Protein AF-A0A943FKW6-F1 (afdb_monomer)

Radius of gyration: 32.37 Å; Cα contacts (8 Å, |Δi|>4): 458; chains: 1; bounding box: 58×92×81 Å

Structure (mmCIF, N/CA/C/O backbone):
data_AF-A0A943FKW6-F1
#
_entry.id   AF-A0A943FKW6-F1
#
loop_
_atom_site.group_PDB
_atom_site.id
_atom_site.type_symbol
_atom_site.label_atom_id
_atom_site.label_alt_id
_atom_site.label_comp_id
_atom_site.label_asym_id
_atom_site.label_entity_id
_atom_site.label_seq_id
_atom_site.pdbx_PDB_ins_code
_atom_site.Cartn_x
_atom_site.Cartn_y
_atom_site.Cartn_z
_atom_site.occupancy
_atom_site.B_iso_or_equiv
_atom_site.auth_seq_id
_atom_site.auth_comp_id
_atom_site.auth_asym_id
_atom_site.auth_atom_id
_atom_site.pdbx_PDB_model_num
ATOM 1 N N . MET A 1 1 ? -26.712 -28.606 -16.835 1.00 53.25 1 MET A N 1
ATOM 2 C CA . MET A 1 1 ? -25.713 -28.699 -15.750 1.00 53.25 1 MET A CA 1
ATOM 3 C C . MET A 1 1 ? -24.851 -27.450 -15.848 1.00 53.25 1 MET A C 1
ATOM 5 O O . MET A 1 1 ? -24.729 -26.903 -16.931 1.00 53.25 1 MET A O 1
ATOM 9 N N . GLU A 1 2 ? -24.315 -26.927 -14.752 1.00 66.56 2 GLU A N 1
ATOM 10 C CA . GLU A 1 2 ? -23.389 -25.790 -14.844 1.00 66.56 2 GLU A CA 1
ATOM 11 C C . GLU A 1 2 ? -21.980 -26.338 -15.083 1.00 66.56 2 GLU A C 1
ATOM 13 O O . GLU A 1 2 ? -21.526 -27.233 -14.367 1.00 66.56 2 GLU A O 1
ATOM 18 N N . LYS A 1 3 ? -21.316 -25.870 -16.144 1.00 82.25 3 LYS A N 1
ATOM 19 C CA . LYS A 1 3 ? -19.936 -26.251 -16.459 1.00 82.25 3 LYS A CA 1
ATOM 20 C C . LYS A 1 3 ? -19.013 -25.217 -15.829 1.00 82.25 3 LYS A C 1
ATOM 22 O O . LYS A 1 3 ? -19.307 -24.035 -15.881 1.00 82.25 3 LYS A O 1
ATOM 27 N N . PHE A 1 4 ? -17.882 -25.631 -15.273 1.00 88.38 4 PHE A N 1
ATOM 28 C CA . PHE A 1 4 ? -16.895 -24.701 -14.720 1.00 88.38 4 PHE A CA 1
ATOM 29 C C . PHE A 1 4 ? -15.690 -24.579 -15.652 1.00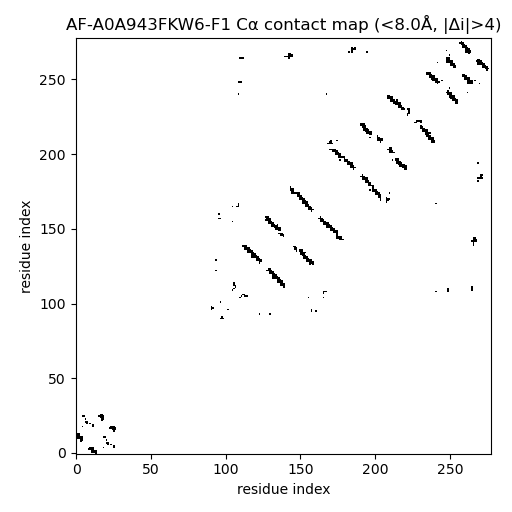 88.38 4 PHE A C 1
ATOM 31 O O . PHE A 1 4 ? -15.292 -25.543 -16.314 1.00 88.38 4 PHE A O 1
ATOM 38 N N . CYS A 1 5 ? -15.112 -23.382 -15.732 1.00 88.12 5 CYS A N 1
ATOM 39 C CA . CYS A 1 5 ? -13.887 -23.162 -16.487 1.00 88.12 5 CYS A CA 1
ATOM 40 C C . CYS A 1 5 ? -12.718 -23.890 -15.812 1.00 88.12 5 CYS A C 1
ATOM 42 O O . CYS A 1 5 ? -12.392 -23.604 -14.664 1.00 88.12 5 CYS A O 1
ATOM 44 N N . VAL A 1 6 ? -12.021 -24.757 -16.549 1.00 86.44 6 VAL A N 1
ATOM 45 C CA . VAL A 1 6 ? -10.852 -25.497 -16.034 1.00 86.44 6 VAL A CA 1
ATOM 46 C C . VAL A 1 6 ? -9.636 -24.611 -15.735 1.00 86.44 6 VAL A C 1
ATOM 48 O O . VAL A 1 6 ? -8.688 -25.076 -15.116 1.00 86.44 6 VAL A O 1
ATOM 51 N N . TYR A 1 7 ? -9.650 -23.349 -16.179 1.00 85.81 7 TYR A N 1
ATOM 52 C CA . TYR A 1 7 ? -8.537 -22.414 -15.996 1.00 85.81 7 TYR A CA 1
ATOM 53 C C . TYR A 1 7 ? -8.757 -21.391 -14.877 1.00 85.81 7 TYR A C 1
ATOM 55 O O . TYR A 1 7 ? -7.784 -20.982 -14.260 1.00 85.81 7 TYR A O 1
ATOM 63 N N . CYS A 1 8 ? -9.994 -20.941 -14.639 1.00 89.44 8 CYS A N 1
ATOM 64 C CA . CYS A 1 8 ? -10.289 -19.919 -13.622 1.00 89.44 8 CYS A CA 1
ATOM 65 C C . CYS A 1 8 ? -11.376 -20.319 -12.614 1.00 89.44 8 CYS A C 1
ATOM 67 O O . CYS A 1 8 ? -11.734 -19.516 -11.761 1.00 89.44 8 CYS A O 1
ATOM 69 N N . GLY A 1 9 ? -11.956 -21.518 -12.728 1.00 87.69 9 GLY A N 1
ATOM 70 C CA . GLY A 1 9 ? -12.912 -22.057 -11.757 1.00 87.69 9 GLY A CA 1
ATOM 71 C C . GLY A 1 9 ? -14.307 -21.424 -11.755 1.00 87.69 9 GLY A C 1
ATOM 72 O O . GLY A 1 9 ? -15.176 -21.916 -11.047 1.00 87.69 9 GLY A O 1
ATOM 73 N N . LYS A 1 10 ? -14.569 -20.374 -12.547 1.00 90.38 10 LYS A N 1
ATOM 74 C CA . LYS A 1 10 ? -15.895 -19.730 -12.616 1.00 90.38 10 LYS A CA 1
ATOM 75 C C . LYS A 1 10 ? -16.902 -20.553 -13.442 1.00 90.38 10 LYS A C 1
ATOM 77 O O . LYS A 1 10 ? -16.488 -21.216 -14.404 1.00 90.38 10 LYS A O 1
ATOM 82 N N . PRO A 1 11 ? -18.207 -20.517 -13.101 1.00 90.75 11 PRO A N 1
ATOM 83 C CA . PRO A 1 11 ? -19.252 -21.172 -13.882 1.00 90.75 11 PRO A CA 1
ATOM 84 C C . PRO A 1 11 ? -19.379 -20.519 -15.262 1.00 90.75 11 PRO A C 1
ATOM 86 O O . PRO A 1 11 ? -19.307 -19.300 -15.408 1.00 90.75 11 PRO A O 1
ATOM 89 N N . ILE A 1 12 ? -19.545 -21.345 -16.285 1.00 90.31 12 ILE A N 1
ATOM 90 C CA . ILE A 1 12 ? -19.686 -20.970 -17.689 1.00 90.31 12 ILE A CA 1
ATOM 91 C C . ILE A 1 12 ? -20.851 -21.743 -18.311 1.00 90.31 12 ILE A C 1
ATOM 93 O O . ILE A 1 12 ? -21.177 -22.862 -17.905 1.00 90.31 12 ILE A O 1
ATOM 97 N N . GLU A 1 13 ? -21.471 -21.160 -19.334 1.00 86.44 13 GLU A N 1
ATOM 98 C CA . GLU A 1 13 ? -22.514 -21.848 -20.095 1.00 86.44 13 GLU A CA 1
ATOM 99 C C . GLU A 1 13 ? -21.960 -23.128 -20.747 1.00 86.44 13 GLU A C 1
ATOM 101 O O . GLU A 1 13 ? -20.833 -23.140 -21.249 1.00 86.44 13 GLU A O 1
ATOM 106 N N . GLU A 1 14 ? -22.757 -24.205 -20.792 1.00 80.56 14 GLU A N 1
ATOM 107 C CA . GLU A 1 14 ? -22.330 -25.515 -21.330 1.00 80.56 14 GLU A CA 1
ATOM 108 C C . GLU A 1 14 ? -21.767 -25.432 -22.759 1.00 80.56 14 GLU A C 1
ATOM 110 O O . GLU A 1 14 ? -20.872 -26.200 -23.116 1.00 80.56 14 GLU A O 1
ATOM 115 N N . ASN A 1 15 ? -22.250 -24.467 -23.551 1.00 80.44 15 ASN A N 1
ATOM 116 C CA . ASN A 1 15 ? -21.877 -24.264 -24.951 1.00 80.44 15 ASN A CA 1
ATOM 117 C C . ASN A 1 15 ? -20.952 -23.057 -25.182 1.00 80.44 15 ASN A C 1
ATOM 119 O O . ASN A 1 15 ? -20.713 -22.680 -26.334 1.00 80.44 15 ASN A O 1
ATOM 123 N N . ALA A 1 16 ? -20.432 -22.434 -24.119 1.00 80.62 16 ALA A N 1
ATOM 124 C CA . ALA A 1 16 ? -19.460 -21.359 -24.261 1.00 80.62 16 ALA A CA 1
ATOM 125 C C . ALA A 1 16 ? -18.224 -21.892 -25.003 1.00 80.62 16 ALA A C 1
ATOM 127 O O . ALA A 1 16 ? -17.686 -22.936 -24.645 1.00 80.62 16 ALA A O 1
ATOM 128 N N . LYS A 1 17 ? -17.777 -21.197 -26.057 1.00 84.19 17 LYS A N 1
ATOM 129 C CA . LYS A 1 17 ? -16.531 -21.537 -26.777 1.00 84.19 17 LYS A CA 1
ATOM 130 C C . LYS A 1 17 ? -15.295 -21.010 -26.047 1.00 84.19 17 LYS A C 1
ATOM 132 O O . LYS A 1 17 ? -14.240 -21.638 -26.080 1.00 84.19 17 LYS A O 1
ATOM 137 N N . PHE A 1 18 ? -15.451 -19.887 -25.352 1.00 88.94 18 PHE A N 1
ATOM 138 C CA . PHE A 1 18 ? -14.425 -19.211 -24.566 1.00 88.94 18 PHE A CA 1
ATOM 139 C C . PHE A 1 18 ? -15.014 -18.799 -23.220 1.00 88.94 18 PHE A C 1
ATOM 141 O O . PHE A 1 18 ? -16.211 -18.529 -23.123 1.00 88.94 18 PHE A O 1
ATOM 148 N N . CYS A 1 19 ? -14.183 -18.762 -22.184 1.00 90.38 19 CYS A N 1
ATOM 149 C CA . CYS A 1 19 ? -14.579 -18.272 -20.875 1.00 90.38 19 CYS A CA 1
ATOM 150 C C . CYS A 1 19 ? -14.719 -16.741 -20.923 1.00 90.38 19 CYS A C 1
ATOM 152 O O . CYS A 1 19 ? -13.725 -16.072 -21.214 1.00 90.38 19 CYS A O 1
ATOM 154 N N . PRO A 1 20 ? -15.891 -16.165 -20.599 1.00 87.25 20 PRO A N 1
ATOM 155 C CA . PRO A 1 20 ? -16.075 -14.712 -20.599 1.00 87.25 20 PRO A CA 1
ATOM 156 C C . PRO A 1 20 ? -15.265 -14.011 -19.500 1.00 87.25 20 PRO A C 1
ATOM 158 O O . PRO A 1 20 ? -15.037 -12.813 -19.589 1.00 87.25 20 PRO A O 1
ATOM 161 N N . PHE A 1 21 ? -14.804 -14.752 -18.488 1.00 89.06 21 PHE A N 1
ATOM 162 C CA . PHE A 1 21 ? -14.068 -14.194 -17.355 1.00 89.06 21 PHE A CA 1
ATOM 163 C C . PHE A 1 21 ? -12.546 -14.208 -17.527 1.00 89.06 21 PHE A C 1
ATOM 165 O O . PHE A 1 21 ? -11.873 -13.359 -16.964 1.00 89.06 21 PHE A O 1
ATOM 172 N N . CYS A 1 22 ? -11.982 -15.174 -18.263 1.00 88.56 22 CYS A N 1
ATOM 173 C CA . CYS A 1 22 ? -10.522 -15.299 -18.421 1.00 88.56 22 CYS A CA 1
ATOM 174 C C . CYS A 1 22 ? -10.047 -15.381 -19.879 1.00 88.56 22 CYS A C 1
ATOM 176 O O . CYS A 1 22 ? -8.854 -15.539 -20.132 1.00 88.56 22 CYS A O 1
ATOM 178 N N . GLY A 1 23 ? -10.964 -15.350 -20.851 1.00 85.44 23 GLY A N 1
ATOM 179 C CA . GLY A 1 23 ? -10.664 -15.347 -22.287 1.00 85.44 23 GLY A CA 1
ATOM 180 C C . GLY A 1 23 ? -10.159 -16.673 -22.876 1.00 85.44 23 GLY A C 1
ATOM 181 O O . GLY A 1 23 ? -10.060 -16.795 -24.095 1.00 85.44 23 GLY A O 1
ATOM 182 N N . LYS A 1 24 ? -9.858 -17.692 -22.059 1.00 89.19 24 LYS A N 1
ATOM 183 C CA . LYS A 1 24 ? -9.348 -18.998 -22.528 1.00 89.19 24 LYS A CA 1
ATOM 184 C C . LYS A 1 24 ? -10.463 -19.891 -23.104 1.00 89.19 24 LYS A C 1
ATOM 186 O O . LYS A 1 24 ? -11.611 -19.783 -22.665 1.00 89.19 24 LYS A O 1
ATOM 191 N N . PRO A 1 25 ? -10.164 -20.787 -24.068 1.00 87.94 25 PRO A N 1
ATOM 192 C CA . PRO A 1 25 ? -11.156 -21.689 -24.652 1.00 87.94 25 PRO A CA 1
ATOM 193 C C . PRO A 1 25 ? -11.763 -22.615 -23.590 1.00 87.94 25 PRO A C 1
ATOM 195 O O . PRO A 1 25 ? -11.069 -23.178 -22.749 1.00 87.94 25 PRO A O 1
ATOM 198 N N . ALA A 1 26 ? -13.083 -22.769 -23.627 1.00 76.31 26 ALA A N 1
ATOM 199 C CA . ALA A 1 26 ? -13.866 -23.477 -22.611 1.00 76.31 26 ALA A CA 1
ATOM 200 C C . ALA A 1 26 ? -13.800 -25.015 -22.723 1.00 76.31 26 ALA A C 1
ATOM 202 O O . ALA A 1 26 ? -14.361 -25.738 -21.894 1.00 76.31 26 ALA A O 1
ATOM 203 N N . ALA A 1 27 ? -13.138 -25.535 -23.753 1.00 69.12 27 ALA A N 1
ATOM 204 C CA . ALA A 1 27 ? -12.812 -26.942 -23.895 1.00 69.12 27 ALA A CA 1
ATOM 205 C C . ALA A 1 27 ? -11.431 -27.064 -24.540 1.00 69.12 27 ALA A C 1
ATOM 207 O O . ALA A 1 27 ? -11.169 -26.448 -25.573 1.00 69.12 27 ALA A O 1
ATOM 208 N N . VAL A 1 28 ? -10.573 -27.891 -23.950 1.00 56.47 28 VAL A N 1
ATOM 209 C CA . VAL A 1 28 ? -9.456 -28.482 -24.679 1.00 56.47 28 VAL A CA 1
ATOM 210 C C . VAL A 1 28 ? -10.094 -29.525 -25.592 1.00 56.47 28 VAL A C 1
ATOM 212 O O . VAL A 1 28 ? -10.603 -30.535 -25.111 1.00 56.47 28 VAL A O 1
ATOM 215 N N . GLN A 1 29 ? -10.173 -29.253 -26.896 1.00 43.59 29 GLN A N 1
ATOM 216 C CA . GLN A 1 29 ? -10.408 -30.320 -27.865 1.00 43.59 29 GLN A CA 1
ATOM 217 C C . GLN A 1 29 ? -9.167 -31.209 -27.836 1.00 43.59 29 GLN A C 1
ATOM 219 O O . GLN A 1 29 ? -8.170 -30.921 -28.489 1.00 43.59 29 GLN A O 1
ATOM 224 N N . GLU A 1 30 ? -9.211 -32.275 -27.043 1.00 45.00 30 GLU A N 1
ATOM 225 C CA . GLU A 1 30 ? -8.405 -33.446 -27.345 1.00 45.00 30 GLU A CA 1
ATOM 226 C C . GLU A 1 30 ? -8.978 -34.028 -28.640 1.00 45.00 30 GLU A C 1
ATOM 228 O O . GLU A 1 30 ? -9.997 -34.721 -28.643 1.00 45.00 30 GLU A O 1
ATOM 233 N N . GLU A 1 31 ? -8.360 -33.685 -29.771 1.00 39.50 31 GLU A N 1
ATOM 234 C CA . GLU A 1 31 ? -8.442 -34.500 -30.979 1.00 39.50 31 GLU A CA 1
ATOM 235 C C . GLU A 1 31 ? -7.881 -35.877 -30.627 1.00 39.50 31 GLU A C 1
ATOM 237 O O . GLU A 1 31 ? -6.684 -36.145 -30.719 1.00 39.50 31 GLU A O 1
ATOM 242 N N . GLN A 1 32 ? -8.771 -36.749 -30.165 1.00 37.00 32 GLN A N 1
ATOM 243 C CA . GLN A 1 32 ? -8.538 -38.175 -30.101 1.00 37.00 32 GLN A CA 1
ATOM 244 C C . GLN A 1 32 ? -8.244 -38.650 -31.532 1.00 37.00 32 GLN A C 1
ATOM 246 O O . GLN A 1 32 ? -9.124 -38.538 -32.391 1.00 37.00 32 GLN A O 1
ATOM 251 N N . PRO A 1 33 ? -7.046 -39.187 -31.822 1.00 42.84 33 PRO A N 1
ATOM 252 C CA . PRO A 1 33 ? -6.774 -39.768 -33.122 1.00 42.84 33 PRO A CA 1
ATOM 253 C C . PRO A 1 33 ? -7.712 -40.957 -33.340 1.00 42.84 33 PRO A C 1
ATOM 255 O O . PRO A 1 33 ? -7.786 -41.881 -32.528 1.00 42.84 33 PRO A O 1
ATOM 258 N N . GLU A 1 34 ? -8.447 -40.900 -34.441 1.00 43.03 34 GLU A N 1
ATOM 259 C CA . GLU A 1 34 ? -9.322 -41.953 -34.938 1.00 43.03 34 GLU A CA 1
ATOM 260 C C . GLU A 1 34 ? -8.545 -43.283 -35.084 1.00 43.03 34 GLU A C 1
ATOM 262 O O . GLU A 1 34 ? -7.413 -43.280 -35.583 1.00 43.03 34 GLU A O 1
ATOM 267 N N . PRO A 1 35 ? -9.097 -44.441 -34.666 1.00 48.22 35 PRO A N 1
ATOM 268 C CA . PRO A 1 35 ? -8.426 -45.721 -34.850 1.00 48.22 35 PRO A CA 1
ATOM 269 C C . PRO A 1 35 ? -8.375 -46.065 -36.342 1.00 48.22 35 PRO A C 1
ATOM 271 O O . PRO A 1 35 ? -9.409 -46.246 -36.984 1.00 48.22 35 PRO A O 1
ATOM 274 N N . ALA A 1 36 ? -7.168 -46.185 -36.895 1.00 50.06 36 ALA A N 1
ATOM 275 C CA . ALA A 1 36 ? -6.970 -46.602 -38.278 1.00 50.06 36 ALA A CA 1
ATOM 276 C C . ALA A 1 36 ? -7.584 -48.000 -38.546 1.00 50.06 36 ALA A C 1
ATOM 278 O O . ALA A 1 36 ? -7.485 -48.893 -37.697 1.00 50.06 36 ALA A O 1
ATOM 279 N N . PRO A 1 37 ? -8.181 -48.233 -39.730 1.00 45.59 37 PRO A N 1
ATOM 280 C CA . PRO A 1 37 ? -8.775 -49.518 -40.086 1.00 45.59 37 PRO A CA 1
ATOM 281 C C . PRO A 1 37 ? -7.715 -50.626 -40.200 1.00 45.59 37 PRO A C 1
ATOM 283 O O . PRO A 1 37 ? -6.687 -50.472 -40.860 1.00 45.59 37 PRO A O 1
ATOM 286 N N . GLN A 1 38 ? -7.991 -51.773 -39.572 1.00 49.66 38 GLN A N 1
ATOM 287 C CA . GLN A 1 38 ? -7.182 -52.989 -39.685 1.00 49.66 38 GLN A CA 1
ATOM 288 C C . GLN A 1 38 ? -7.200 -53.552 -41.121 1.00 49.66 38 GLN A C 1
ATOM 290 O O . GLN A 1 38 ? -8.278 -53.694 -41.705 1.00 49.66 38 GLN A O 1
ATOM 295 N N . PRO A 1 39 ? -6.048 -53.969 -41.678 1.00 50.28 39 PRO A N 1
ATOM 296 C CA . PRO A 1 39 ? -6.013 -54.736 -42.915 1.00 50.28 39 PRO A CA 1
ATOM 297 C C . PRO A 1 39 ? -6.445 -56.198 -42.697 1.00 50.28 39 PRO A C 1
ATOM 299 O O . PRO A 1 39 ? -6.050 -56.865 -41.742 1.00 50.28 39 PRO A O 1
ATOM 302 N N . THR A 1 40 ? -7.258 -56.689 -43.633 1.00 44.66 40 THR A N 1
ATOM 303 C CA . THR A 1 40 ? -7.707 -58.080 -43.795 1.00 44.66 40 THR A CA 1
ATOM 304 C C . THR A 1 40 ? -6.519 -59.051 -43.949 1.00 44.66 40 THR A C 1
ATOM 306 O O . THR A 1 40 ? -5.543 -58.692 -44.612 1.00 44.66 40 THR A O 1
ATOM 309 N N . PRO A 1 41 ? -6.569 -60.291 -43.415 1.00 51.38 41 PRO A N 1
ATOM 310 C CA . PRO A 1 41 ? -5.482 -61.250 -43.582 1.00 51.38 41 PRO A CA 1
ATOM 311 C C . PRO A 1 41 ? -5.496 -61.862 -44.990 1.00 51.38 41 PRO A C 1
ATOM 313 O O . PRO A 1 41 ? -6.495 -62.449 -45.406 1.00 51.38 41 PRO A O 1
ATOM 316 N N . ALA A 1 42 ? -4.371 -61.757 -45.702 1.00 45.78 42 ALA A N 1
ATOM 317 C CA . ALA A 1 42 ? -4.107 -62.509 -46.927 1.00 45.78 42 ALA A CA 1
ATOM 318 C C . ALA A 1 42 ? -3.385 -63.845 -46.614 1.00 45.78 42 ALA A C 1
ATOM 320 O O . ALA A 1 42 ? -2.703 -63.936 -45.590 1.00 45.78 42 ALA A O 1
ATOM 321 N N . PRO A 1 43 ? -3.546 -64.885 -47.458 1.00 52.44 43 PRO A N 1
ATOM 322 C CA . PRO A 1 43 ? -3.173 -66.268 -47.145 1.00 52.44 43 PRO A CA 1
ATOM 323 C C . PRO A 1 43 ? -1.672 -66.505 -46.938 1.00 52.44 43 PRO A C 1
ATOM 325 O O . PRO A 1 43 ? -0.831 -65.910 -47.607 1.00 52.44 43 PRO A O 1
ATOM 328 N N . ALA A 1 44 ? -1.359 -67.438 -46.036 1.00 51.00 44 ALA A N 1
ATOM 329 C CA . ALA A 1 44 ? -0.009 -67.919 -45.776 1.00 51.00 44 ALA A CA 1
ATOM 330 C C . ALA A 1 44 ? 0.504 -68.822 -46.912 1.00 51.00 44 ALA A C 1
ATOM 332 O O . ALA A 1 44 ? -0.135 -69.815 -47.257 1.00 51.00 44 ALA A O 1
ATOM 333 N N . GLU A 1 45 ? 1.702 -68.516 -47.410 1.00 53.41 45 GLU A N 1
ATOM 334 C CA . GLU A 1 45 ? 2.535 -69.399 -48.232 1.00 53.41 45 GLU A CA 1
ATOM 335 C C . GLU A 1 45 ? 3.928 -69.581 -47.587 1.00 53.41 45 GLU A C 1
ATOM 337 O O . GLU A 1 45 ? 4.313 -68.805 -46.708 1.00 53.41 45 GLU A O 1
ATOM 342 N N . PRO A 1 46 ? 4.643 -70.674 -47.913 1.00 51.41 46 PRO A N 1
ATOM 343 C CA . PRO A 1 46 ? 5.423 -71.426 -46.938 1.00 51.41 46 PRO A CA 1
ATOM 344 C C . PRO A 1 46 ? 6.849 -70.919 -46.698 1.00 51.41 46 PRO A C 1
ATOM 346 O O . PRO A 1 46 ? 7.532 -70.366 -47.557 1.00 51.41 46 PRO A O 1
ATOM 349 N N . VAL A 1 47 ? 7.298 -71.222 -45.480 1.00 52.09 47 VAL A N 1
ATOM 350 C CA . VAL A 1 47 ? 8.633 -71.013 -44.913 1.00 52.09 47 VAL A CA 1
ATOM 351 C C . VAL A 1 47 ? 9.746 -71.491 -45.851 1.00 52.09 47 VAL A C 1
ATOM 353 O O . VAL A 1 47 ? 9.804 -72.663 -46.217 1.00 52.09 47 VAL A O 1
ATOM 356 N N . SER A 1 48 ? 10.687 -70.590 -46.143 1.00 52.69 48 SER A N 1
ATOM 357 C CA . SER A 1 48 ? 12.003 -70.904 -46.711 1.00 52.69 48 SER A CA 1
ATOM 358 C C . SER A 1 48 ? 13.101 -70.430 -45.751 1.00 52.69 48 SER A C 1
ATOM 360 O O . SER A 1 48 ? 13.018 -69.342 -45.188 1.00 52.69 48 SER A O 1
ATOM 362 N N . ALA A 1 49 ? 14.093 -71.293 -45.538 1.00 58.28 49 ALA A N 1
ATOM 363 C CA . ALA A 1 49 ? 15.166 -71.228 -44.542 1.00 58.28 49 ALA A CA 1
ATOM 364 C C . ALA A 1 49 ? 16.097 -69.985 -44.641 1.00 58.28 49 ALA A C 1
ATOM 366 O O . ALA A 1 49 ? 16.122 -69.311 -45.672 1.00 58.28 49 ALA A O 1
ATOM 367 N N . PRO A 1 50 ? 16.898 -69.677 -43.596 1.00 50.91 50 PRO A N 1
ATOM 368 C CA . PRO A 1 50 ? 17.607 -68.407 -43.484 1.00 50.91 50 PRO A CA 1
ATOM 369 C C . PRO A 1 50 ? 18.873 -68.361 -44.348 1.00 50.91 50 PRO A C 1
ATOM 371 O O . PRO A 1 50 ? 19.739 -69.232 -44.254 1.00 50.91 50 PRO A O 1
ATOM 374 N N . GLN A 1 51 ? 19.016 -67.292 -45.134 1.00 50.03 51 GLN A N 1
ATOM 375 C CA . GLN A 1 51 ? 20.277 -66.915 -45.772 1.00 50.03 51 GLN A CA 1
ATOM 376 C C . GLN A 1 51 ? 20.899 -65.726 -45.030 1.00 50.03 51 GLN A C 1
ATOM 378 O O . GLN A 1 51 ? 20.254 -64.706 -44.791 1.00 50.03 51 GLN A O 1
ATOM 383 N N . ALA A 1 52 ? 22.164 -65.886 -44.642 1.00 61.44 52 ALA A N 1
ATOM 384 C CA . ALA A 1 52 ? 22.958 -64.882 -43.948 1.00 61.44 52 ALA A CA 1
ATOM 385 C C . ALA A 1 52 ? 23.220 -63.656 -44.840 1.00 61.44 52 ALA A C 1
ATOM 387 O O . ALA A 1 52 ? 23.685 -63.797 -45.972 1.00 61.44 52 ALA A O 1
ATOM 388 N N . VAL A 1 53 ? 22.975 -62.453 -44.309 1.00 57.59 53 VAL A N 1
ATOM 389 C CA . VAL A 1 53 ? 23.308 -61.179 -44.969 1.00 57.59 53 VAL A CA 1
ATOM 390 C C . VAL A 1 53 ? 24.569 -60.587 -44.318 1.00 57.59 53 VAL A C 1
ATOM 392 O O . VAL A 1 53 ? 24.647 -60.541 -43.089 1.00 57.59 53 VAL A O 1
ATOM 395 N N . PRO A 1 54 ? 25.572 -60.150 -45.102 1.00 56.03 54 PRO A N 1
ATOM 396 C CA . PRO A 1 54 ? 26.856 -59.684 -44.585 1.00 56.03 54 PRO A CA 1
ATOM 397 C C . PRO A 1 54 ? 26.781 -58.285 -43.952 1.00 56.03 54 PRO A C 1
ATOM 399 O O . PRO A 1 54 ? 25.954 -57.446 -44.314 1.00 56.03 54 PRO A O 1
ATOM 402 N N . ALA A 1 55 ? 27.693 -58.040 -43.007 1.00 59.38 55 ALA A N 1
ATOM 403 C CA . ALA A 1 55 ? 27.815 -56.811 -42.228 1.00 59.38 55 ALA A CA 1
ATOM 404 C C . ALA A 1 55 ? 27.972 -55.549 -43.102 1.00 59.38 55 ALA A C 1
ATOM 406 O O . ALA A 1 55 ? 28.880 -55.451 -43.930 1.00 59.38 55 ALA A O 1
ATOM 407 N N . ARG A 1 56 ? 27.114 -54.544 -42.870 1.00 57.44 56 ARG A N 1
ATOM 408 C CA . ARG A 1 56 ? 27.232 -53.208 -43.473 1.00 57.44 56 ARG A CA 1
ATOM 409 C C . ARG A 1 56 ? 28.317 -52.399 -42.751 1.00 57.44 56 ARG A C 1
ATOM 411 O O . ARG A 1 56 ? 28.223 -52.163 -41.550 1.00 57.44 56 ARG A O 1
ATOM 418 N N . ARG A 1 57 ? 29.334 -51.949 -43.495 1.00 51.84 57 ARG A N 1
ATOM 419 C CA . ARG A 1 57 ? 30.319 -50.944 -43.055 1.00 51.84 57 ARG A CA 1
ATOM 420 C C . ARG A 1 57 ? 29.652 -49.565 -42.992 1.00 51.84 57 ARG A C 1
ATOM 422 O O . ARG A 1 57 ? 29.037 -49.140 -43.964 1.00 51.84 57 ARG A O 1
ATOM 429 N N . GLY A 1 58 ? 29.761 -48.899 -41.842 1.00 52.28 58 GLY A N 1
ATOM 430 C CA . GLY A 1 58 ? 29.145 -47.601 -41.566 1.00 52.28 58 GLY A CA 1
ATOM 431 C C . GLY A 1 58 ? 29.949 -46.409 -42.089 1.00 52.28 58 GLY A C 1
ATOM 432 O O . GLY A 1 58 ? 31.170 -46.359 -41.949 1.00 52.28 58 GLY A O 1
ATOM 433 N N . ASN A 1 59 ? 29.246 -45.408 -42.622 1.00 57.66 59 ASN A N 1
ATOM 434 C CA . ASN A 1 59 ? 29.814 -44.104 -42.970 1.00 57.66 59 ASN A CA 1
ATOM 435 C C . ASN A 1 59 ? 29.764 -43.162 -41.753 1.00 57.66 59 ASN A C 1
ATOM 437 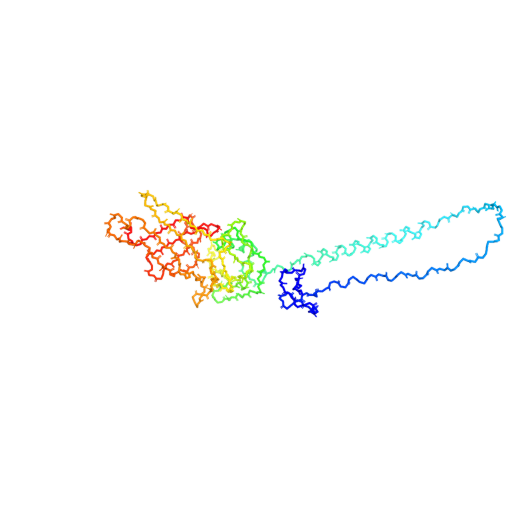O O . ASN A 1 59 ? 28.995 -42.204 -41.722 1.00 57.66 59 ASN A O 1
ATOM 441 N N . GLY A 1 60 ? 30.588 -43.439 -40.737 1.00 53.41 60 GLY A N 1
ATOM 442 C CA . GLY A 1 60 ? 30.664 -42.650 -39.493 1.00 53.41 60 GLY A CA 1
ATOM 443 C C . GLY A 1 60 ? 31.142 -41.199 -39.668 1.00 53.41 60 GLY A C 1
ATOM 444 O O . GLY A 1 60 ? 30.923 -40.372 -38.789 1.00 53.41 60 GLY A O 1
ATOM 445 N N . VAL A 1 61 ? 31.736 -40.859 -40.816 1.00 58.97 61 VAL A N 1
ATOM 446 C CA . VAL A 1 61 ? 32.249 -39.506 -41.102 1.00 58.97 61 VAL A CA 1
ATOM 447 C C . VAL A 1 61 ? 31.118 -38.504 -41.371 1.00 58.97 61 VAL A C 1
ATOM 449 O O . VAL A 1 61 ? 31.208 -37.353 -40.952 1.00 58.97 61 VAL A O 1
ATOM 452 N N . LEU A 1 62 ? 30.019 -38.937 -42.004 1.00 58.38 62 LEU A N 1
ATOM 453 C CA . LEU A 1 62 ? 28.881 -38.061 -42.309 1.00 58.38 62 LEU A CA 1
ATOM 454 C C . LEU A 1 62 ? 28.093 -37.694 -41.040 1.00 58.38 62 LEU A C 1
ATOM 456 O O . LEU A 1 62 ? 27.728 -36.538 -40.850 1.00 58.38 62 LEU A O 1
ATOM 460 N N . TYR A 1 63 ? 27.901 -38.662 -40.138 1.00 59.94 63 TYR A N 1
ATOM 461 C CA . TYR A 1 63 ? 27.243 -38.434 -38.848 1.00 59.94 63 TYR A CA 1
ATOM 462 C C . TYR A 1 63 ? 28.097 -37.580 -37.902 1.00 59.94 63 TYR A C 1
ATOM 464 O O . TYR A 1 63 ? 27.552 -36.741 -37.189 1.00 59.94 63 TYR A O 1
ATOM 472 N N . GLY A 1 64 ? 29.427 -37.724 -37.950 1.00 68.69 64 GLY A N 1
ATOM 473 C CA . GLY A 1 64 ? 30.348 -36.855 -37.212 1.00 68.69 64 GLY A CA 1
ATOM 474 C C . GLY A 1 64 ? 30.292 -35.396 -37.677 1.00 68.69 64 GLY A C 1
ATOM 475 O O . GLY A 1 64 ? 30.218 -34.494 -36.849 1.00 68.69 64 GLY A O 1
ATOM 476 N N . ALA A 1 65 ? 30.253 -35.152 -38.992 1.00 72.19 65 ALA A N 1
ATOM 477 C CA . ALA A 1 65 ? 30.166 -33.797 -39.542 1.00 72.19 65 ALA A CA 1
ATOM 478 C C . ALA A 1 65 ? 28.830 -33.109 -39.208 1.00 72.19 65 ALA A C 1
ATOM 480 O O . ALA A 1 65 ? 28.823 -31.946 -38.810 1.00 72.19 65 ALA A O 1
ATOM 481 N N . ILE A 1 66 ? 27.709 -33.833 -39.303 1.00 79.56 66 ILE A N 1
ATOM 482 C CA . ILE A 1 66 ? 26.384 -33.309 -38.932 1.00 79.56 66 ILE A CA 1
ATOM 483 C C . ILE A 1 66 ? 26.329 -32.985 -37.434 1.00 79.56 66 ILE A C 1
ATOM 485 O O . ILE A 1 66 ? 25.830 -31.927 -37.064 1.00 79.56 66 ILE A O 1
ATOM 489 N N . ALA A 1 67 ? 26.891 -33.839 -36.573 1.00 80.62 67 ALA A N 1
ATOM 490 C CA . ALA A 1 67 ? 26.934 -33.582 -35.134 1.00 80.62 67 ALA A CA 1
ATOM 491 C C . ALA A 1 67 ? 27.732 -32.313 -34.790 1.00 80.62 67 ALA A C 1
ATOM 493 O O . ALA A 1 67 ? 27.289 -31.521 -33.962 1.00 80.62 67 ALA A O 1
ATOM 494 N N . VAL A 1 68 ? 28.866 -32.078 -35.462 1.00 85.62 68 VAL A N 1
ATOM 495 C CA . VAL A 1 68 ? 29.663 -30.854 -35.274 1.00 85.62 68 VAL A CA 1
ATOM 496 C C . VAL A 1 68 ? 28.900 -29.622 -35.760 1.00 85.62 68 VAL A C 1
ATOM 498 O O . VAL A 1 68 ? 28.862 -28.622 -35.051 1.00 85.62 68 VAL A O 1
ATOM 501 N N . VAL A 1 69 ? 28.236 -29.686 -36.917 1.00 87.62 69 VAL A N 1
ATOM 502 C CA . VAL A 1 69 ? 27.430 -28.564 -37.431 1.00 87.62 69 VAL A CA 1
ATOM 503 C C . VAL A 1 69 ? 26.253 -28.254 -36.504 1.00 87.62 69 VAL A C 1
ATOM 505 O O . VAL A 1 69 ? 26.033 -27.091 -36.182 1.00 87.62 69 VAL A O 1
ATOM 508 N N . CYS A 1 70 ? 25.540 -29.268 -36.009 1.00 85.75 70 CYS A N 1
ATOM 509 C CA . CYS A 1 70 ? 24.462 -29.078 -35.038 1.00 85.75 70 CYS A CA 1
ATOM 510 C C . CYS A 1 70 ? 24.973 -28.509 -33.709 1.00 85.75 70 CYS A C 1
ATOM 512 O O . CYS A 1 70 ? 24.323 -27.637 -33.145 1.00 85.75 70 CYS A O 1
ATOM 514 N N . ALA A 1 71 ? 26.136 -28.952 -33.222 1.00 88.25 71 ALA A N 1
ATOM 515 C CA . ALA A 1 71 ? 26.740 -28.417 -32.003 1.00 88.25 71 ALA A CA 1
ATOM 516 C C . ALA A 1 71 ? 27.171 -26.953 -32.170 1.00 88.25 71 ALA A C 1
ATOM 518 O O . ALA A 1 71 ? 26.950 -26.144 -31.274 1.00 88.25 71 ALA A O 1
ATOM 519 N N . VAL A 1 72 ? 27.730 -26.591 -33.329 1.00 91.56 72 VAL A N 1
ATOM 520 C CA . VAL A 1 72 ? 28.091 -25.204 -33.651 1.00 91.56 72 VAL A CA 1
ATOM 521 C C . VAL A 1 72 ? 26.841 -24.340 -33.803 1.00 91.56 72 VAL A C 1
ATOM 523 O O . VAL A 1 72 ? 26.805 -23.248 -33.252 1.00 91.56 72 VAL A O 1
ATOM 526 N N . LEU A 1 73 ? 25.791 -24.822 -34.473 1.00 89.94 73 LEU A N 1
ATOM 527 C CA . LEU A 1 73 ? 24.518 -24.101 -34.582 1.00 89.94 73 LEU A CA 1
ATOM 528 C C . LEU A 1 73 ? 23.845 -23.927 -33.219 1.00 89.94 73 LEU A C 1
ATOM 530 O O . LEU A 1 73 ? 23.395 -22.831 -32.910 1.00 89.94 73 LEU A O 1
ATOM 534 N N . ALA A 1 74 ? 23.827 -24.964 -32.381 1.00 86.81 74 ALA A N 1
ATOM 535 C CA . ALA A 1 74 ? 23.321 -24.872 -31.016 1.00 86.81 74 ALA A CA 1
ATOM 536 C C . ALA A 1 74 ? 24.136 -23.872 -30.186 1.00 86.81 74 ALA A C 1
ATOM 538 O O . ALA A 1 74 ? 23.552 -23.066 -29.472 1.00 86.81 74 ALA A O 1
ATOM 539 N N . LEU A 1 75 ? 25.466 -23.862 -30.323 1.00 88.00 75 LEU A N 1
ATOM 540 C CA . LEU A 1 75 ? 26.327 -22.883 -29.661 1.00 88.00 75 LEU A CA 1
ATOM 541 C C . LEU A 1 75 ? 26.038 -21.459 -30.150 1.00 88.00 75 LEU A C 1
ATOM 543 O O . LEU A 1 75 ? 25.923 -20.557 -29.331 1.00 88.00 75 LEU A O 1
ATOM 547 N N . VAL A 1 76 ? 25.874 -21.253 -31.458 1.00 87.25 76 VAL A N 1
ATOM 548 C CA . VAL A 1 76 ? 25.517 -19.948 -32.037 1.00 87.25 76 VAL A CA 1
ATOM 549 C C . VAL A 1 76 ? 24.144 -19.490 -31.547 1.00 87.25 76 VAL A C 1
ATOM 551 O O . VAL A 1 76 ? 23.999 -18.330 -31.181 1.00 87.25 76 VAL A O 1
ATOM 554 N N . VAL A 1 77 ? 23.159 -20.388 -31.462 1.00 82.44 77 VAL A N 1
ATOM 555 C CA . VAL A 1 77 ? 21.835 -20.087 -30.894 1.00 82.44 77 VAL A CA 1
ATOM 556 C C . VAL A 1 77 ? 21.947 -19.739 -29.410 1.00 82.44 77 VAL A C 1
ATOM 558 O O . VAL A 1 77 ? 21.385 -18.738 -28.987 1.00 82.44 77 VAL A O 1
ATOM 561 N N . VAL A 1 78 ? 22.713 -20.495 -28.621 1.00 80.25 78 VAL A N 1
ATOM 562 C CA . VAL A 1 78 ? 22.942 -20.204 -27.195 1.00 80.25 78 VAL A CA 1
ATOM 563 C C . VAL A 1 78 ? 23.636 -18.853 -27.008 1.00 80.25 78 VAL A C 1
ATOM 565 O O . VAL A 1 78 ? 23.247 -18.091 -26.129 1.00 80.25 78 VAL A O 1
ATOM 568 N N . LEU A 1 79 ? 24.630 -18.525 -27.835 1.00 80.44 79 LEU A N 1
ATOM 569 C CA . LEU A 1 79 ? 25.323 -17.238 -27.782 1.00 80.44 79 LEU A CA 1
ATOM 570 C C . LEU A 1 79 ? 24.411 -16.081 -28.217 1.00 80.44 79 LEU A C 1
ATOM 572 O O . LEU A 1 79 ? 24.377 -15.067 -27.530 1.00 80.44 79 LEU A O 1
ATOM 576 N N . ALA A 1 80 ? 23.607 -16.255 -29.268 1.00 73.81 80 ALA A N 1
ATOM 577 C CA . ALA A 1 80 ? 22.633 -15.256 -29.713 1.00 73.81 80 ALA A CA 1
ATOM 578 C C . ALA A 1 80 ? 21.512 -15.026 -28.681 1.00 73.81 80 ALA A C 1
ATOM 580 O O . ALA A 1 80 ? 21.108 -13.890 -28.446 1.00 73.81 80 ALA A O 1
ATOM 581 N N . LEU A 1 81 ? 21.044 -16.084 -28.006 1.00 68.81 81 LEU A N 1
ATOM 582 C CA . LEU A 1 81 ? 20.106 -15.968 -26.881 1.00 68.81 81 LEU A CA 1
ATOM 583 C C . LEU A 1 81 ? 20.748 -15.277 -25.670 1.00 68.81 81 LEU A C 1
ATOM 585 O O . LEU A 1 81 ? 20.064 -14.574 -24.935 1.00 68.81 81 LEU A O 1
ATOM 589 N N . ARG A 1 82 ? 22.061 -15.438 -25.471 1.00 68.19 82 ARG A N 1
ATOM 590 C CA . ARG A 1 82 ? 22.808 -14.767 -24.399 1.00 68.19 82 ARG A CA 1
ATOM 591 C C . ARG A 1 82 ? 23.014 -13.276 -24.678 1.00 68.19 82 ARG A C 1
ATOM 593 O O . ARG A 1 82 ? 22.975 -12.487 -23.740 1.00 68.19 82 ARG A O 1
ATOM 600 N N . GLU A 1 83 ? 23.211 -12.892 -25.938 1.00 58.06 83 GLU A N 1
ATOM 601 C CA . GLU A 1 83 ? 23.311 -11.487 -26.361 1.00 58.06 83 GLU A CA 1
ATOM 602 C C . GLU A 1 83 ? 21.951 -10.774 -26.330 1.00 58.06 83 GLU A C 1
ATOM 604 O O . GLU A 1 83 ? 21.882 -9.639 -25.868 1.00 58.06 83 GLU A O 1
ATOM 609 N N . ASN A 1 84 ? 20.860 -11.462 -26.688 1.00 55.28 84 ASN A N 1
ATOM 610 C CA . ASN A 1 84 ? 19.489 -10.952 -26.519 1.00 55.28 84 ASN A CA 1
ATOM 611 C C . ASN A 1 84 ? 18.975 -11.008 -25.066 1.00 55.28 84 ASN A C 1
ATOM 613 O O . ASN A 1 84 ? 17.899 -10.493 -24.778 1.00 55.28 84 ASN A O 1
ATOM 617 N N . GLY A 1 85 ? 19.713 -11.656 -24.159 1.00 53.84 85 GLY A N 1
ATOM 618 C CA . GLY A 1 85 ? 19.304 -11.896 -22.774 1.00 53.84 85 GLY A CA 1
ATOM 619 C C . GLY A 1 85 ? 19.697 -10.801 -21.781 1.00 53.84 85 GLY A C 1
ATOM 620 O O . GLY A 1 85 ? 19.324 -10.892 -20.614 1.00 53.84 85 GLY A O 1
ATOM 621 N N . LYS A 1 86 ? 20.443 -9.770 -22.198 1.00 55.03 86 LYS A N 1
ATOM 622 C CA . LYS A 1 86 ? 20.598 -8.568 -21.371 1.00 55.03 86 LYS A CA 1
ATOM 623 C C . LYS A 1 86 ? 19.382 -7.689 -21.614 1.00 55.03 86 LYS A C 1
ATOM 625 O O . LYS A 1 86 ? 19.365 -6.921 -22.573 1.00 55.03 86 LYS A O 1
ATOM 630 N N . ALA A 1 87 ? 18.360 -7.861 -20.776 1.00 62.97 87 ALA A N 1
ATOM 631 C CA . ALA A 1 87 ? 17.247 -6.926 -20.706 1.00 62.97 87 ALA A CA 1
ATOM 632 C C . ALA A 1 87 ? 17.813 -5.498 -20.685 1.00 62.97 87 ALA A C 1
ATOM 634 O O . ALA A 1 87 ? 18.775 -5.229 -19.958 1.00 62.97 87 ALA A O 1
ATOM 635 N N . LYS A 1 88 ? 17.280 -4.615 -21.542 1.00 74.81 88 LYS A N 1
ATOM 636 C CA . LYS A 1 88 ? 17.594 -3.186 -21.454 1.00 74.81 88 LYS A CA 1
ATOM 637 C C . LYS A 1 88 ? 17.225 -2.775 -20.031 1.00 74.81 88 LYS A C 1
ATOM 639 O O . LYS A 1 88 ? 16.117 -3.081 -19.602 1.00 74.81 88 LYS A O 1
ATOM 644 N N . ASP A 1 89 ? 18.164 -2.148 -19.331 1.00 83.25 89 ASP A N 1
ATOM 645 C CA . ASP A 1 89 ? 17.906 -1.585 -18.013 1.00 83.25 89 ASP A CA 1
ATOM 646 C C . ASP A 1 89 ? 16.661 -0.680 -18.106 1.00 83.25 89 ASP A C 1
ATOM 648 O O . ASP A 1 89 ? 16.667 0.260 -18.916 1.00 83.25 89 ASP A O 1
ATOM 652 N N . PRO A 1 90 ? 15.573 -1.004 -17.380 1.00 84.06 90 PRO A N 1
ATOM 653 C CA . PRO A 1 90 ? 14.331 -0.243 -17.451 1.00 84.06 90 PRO A CA 1
ATOM 654 C C . PRO A 1 90 ? 14.497 1.198 -16.963 1.00 84.06 90 PRO A C 1
ATOM 656 O O . PRO A 1 90 ? 13.710 2.059 -17.356 1.00 84.06 90 PRO A O 1
ATOM 659 N N . TRP A 1 91 ? 15.537 1.466 -16.173 1.00 90.38 91 TRP A N 1
ATOM 660 C CA . TRP A 1 91 ? 15.798 2.752 -15.534 1.00 90.38 91 TRP A CA 1
ATOM 661 C C . TRP A 1 91 ? 16.828 3.600 -16.285 1.00 90.38 91 TRP A C 1
ATOM 663 O O . TRP A 1 91 ? 17.085 4.733 -15.903 1.00 90.38 91 TRP A O 1
ATOM 673 N N . ALA A 1 92 ? 17.371 3.112 -17.409 1.00 87.50 92 ALA A N 1
ATOM 674 C CA . ALA A 1 92 ? 18.466 3.766 -18.140 1.00 87.50 92 ALA A CA 1
ATOM 675 C C . ALA A 1 92 ? 18.192 5.223 -18.566 1.00 87.50 92 ALA A C 1
ATOM 677 O O . ALA A 1 92 ? 19.128 5.982 -18.819 1.00 87.50 92 ALA A O 1
ATOM 678 N N . ASP A 1 93 ? 16.916 5.585 -18.705 1.00 87.75 93 ASP A N 1
ATOM 679 C CA . ASP A 1 93 ? 16.465 6.909 -19.130 1.00 87.75 93 ASP A CA 1
ATOM 680 C C . ASP A 1 93 ? 16.088 7.819 -17.928 1.00 87.75 93 ASP A C 1
ATOM 682 O O . ASP A 1 93 ? 15.733 8.983 -18.131 1.00 87.75 93 ASP A O 1
ATOM 686 N N . VAL A 1 94 ? 16.204 7.326 -16.685 1.00 90.94 94 VAL A N 1
ATOM 687 C CA . VAL A 1 94 ? 15.954 8.069 -15.438 1.00 90.94 94 VAL A CA 1
ATOM 688 C C . VAL A 1 94 ? 17.289 8.443 -14.768 1.00 90.94 94 VAL A C 1
ATOM 690 O O . VAL A 1 94 ? 18.102 7.569 -14.470 1.00 90.94 94 VAL A O 1
ATOM 693 N N . PRO A 1 95 ? 17.571 9.736 -14.529 1.00 89.56 95 PRO A N 1
ATOM 694 C CA . PRO A 1 95 ? 18.810 10.149 -13.873 1.00 89.56 95 PRO A CA 1
ATOM 695 C C . PRO A 1 95 ? 18.876 9.697 -12.410 1.00 89.56 95 PRO A C 1
ATOM 697 O O . PRO A 1 95 ? 17.955 9.983 -11.656 1.00 89.56 95 PRO A O 1
ATOM 700 N N . ASN A 1 96 ? 20.007 9.108 -12.000 1.00 86.69 96 ASN A N 1
ATOM 701 C CA . ASN A 1 96 ? 20.285 8.704 -10.611 1.00 86.69 96 ASN A CA 1
ATOM 702 C C . ASN A 1 96 ? 19.204 7.798 -9.997 1.00 86.69 96 ASN A C 1
ATOM 704 O O . ASN A 1 96 ? 18.908 7.930 -8.816 1.00 86.69 96 ASN A O 1
ATOM 708 N N . PHE A 1 97 ? 18.603 6.937 -10.813 1.00 90.75 97 PHE A N 1
ATOM 709 C CA . PHE A 1 97 ? 17.666 5.928 -10.352 1.00 90.75 97 PHE A CA 1
ATOM 710 C C . PHE A 1 97 ? 18.039 4.598 -10.992 1.00 90.75 97 PHE A C 1
ATOM 712 O O . PHE A 1 97 ? 18.160 4.510 -12.218 1.00 90.75 97 PHE A O 1
ATOM 719 N N . ASP A 1 98 ? 18.248 3.577 -10.177 1.00 91.19 98 ASP A N 1
ATOM 720 C CA . ASP A 1 98 ? 18.508 2.218 -10.621 1.00 91.19 98 ASP A CA 1
ATOM 721 C C . ASP A 1 98 ? 17.649 1.193 -9.863 1.00 91.19 98 ASP A C 1
ATOM 723 O O . ASP A 1 98 ? 16.694 1.523 -9.161 1.00 91.19 98 ASP A O 1
ATOM 727 N N . GLN A 1 99 ? 17.930 -0.094 -10.073 1.00 91.50 99 GLN A N 1
ATOM 728 C CA . GLN A 1 99 ? 17.146 -1.155 -9.445 1.00 91.50 99 GLN A CA 1
ATOM 729 C C . GLN A 1 99 ? 17.273 -1.163 -7.913 1.00 91.50 99 GLN A C 1
ATOM 731 O O . GLN A 1 99 ? 16.316 -1.547 -7.253 1.00 91.50 99 GLN A O 1
ATOM 736 N N . SER A 1 100 ? 18.411 -0.741 -7.354 1.00 91.06 100 SER A N 1
ATOM 737 C CA . SER A 1 100 ? 18.590 -0.616 -5.903 1.00 91.06 100 SER A CA 1
ATOM 738 C C . SER A 1 100 ? 17.632 0.419 -5.333 1.00 91.06 100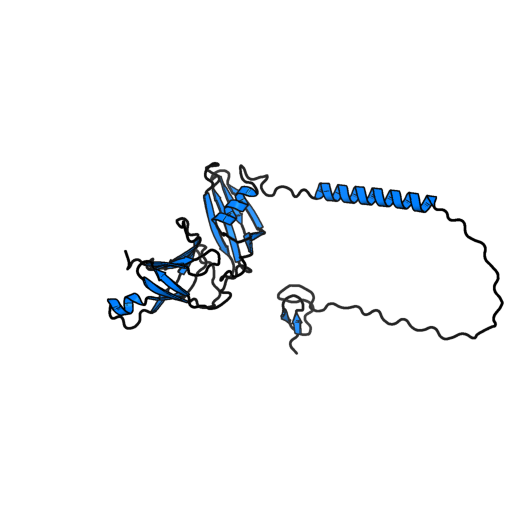 SER A C 1
ATOM 740 O O . SER A 1 100 ? 16.987 0.148 -4.328 1.00 91.06 100 SER A O 1
ATOM 742 N N . ASP A 1 101 ? 17.490 1.564 -6.004 1.00 92.00 101 ASP A N 1
ATOM 743 C CA . ASP A 1 101 ? 16.570 2.619 -5.572 1.00 92.00 101 ASP A CA 1
ATOM 744 C C . ASP A 1 101 ? 15.112 2.140 -5.632 1.00 92.00 101 ASP A C 1
ATOM 746 O O . ASP A 1 101 ? 14.311 2.455 -4.756 1.00 92.00 101 ASP A O 1
ATOM 750 N N . MET A 1 102 ? 14.763 1.328 -6.636 1.00 92.12 102 MET A N 1
ATOM 751 C CA . MET A 1 102 ? 13.441 0.700 -6.714 1.00 92.12 102 MET A CA 1
ATOM 752 C C . MET A 1 102 ? 13.203 -0.310 -5.582 1.00 92.12 102 MET A C 1
ATOM 754 O O . MET A 1 102 ? 12.098 -0.385 -5.040 1.00 92.12 102 MET A O 1
ATOM 758 N N . ASP A 1 103 ? 14.216 -1.101 -5.235 1.00 92.44 103 ASP A N 1
ATOM 759 C CA . ASP A 1 103 ? 14.129 -2.063 -4.137 1.00 92.44 103 ASP A CA 1
ATOM 760 C C . ASP A 1 103 ? 13.965 -1.330 -2.788 1.00 92.44 103 ASP A C 1
ATOM 762 O O . ASP A 1 103 ? 13.124 -1.726 -1.977 1.00 92.44 103 ASP A O 1
ATOM 766 N N . ASP A 1 104 ? 14.688 -0.222 -2.584 1.00 91.12 104 ASP A N 1
ATOM 767 C CA . ASP A 1 104 ? 14.570 0.648 -1.405 1.00 91.12 104 ASP A CA 1
ATOM 768 C C . ASP A 1 104 ? 13.198 1.332 -1.334 1.00 91.12 104 ASP A C 1
ATOM 770 O O . ASP A 1 104 ? 12.589 1.400 -0.261 1.00 91.12 104 ASP A O 1
ATOM 774 N N . LEU A 1 105 ? 12.666 1.775 -2.478 1.00 92.12 105 LEU A N 1
ATOM 775 C CA . LEU A 1 105 ? 11.314 2.318 -2.582 1.00 92.12 105 LEU A CA 1
ATOM 776 C C . LEU A 1 105 ? 10.290 1.285 -2.119 1.00 92.12 105 LEU A C 1
ATOM 778 O O . LEU A 1 105 ? 9.458 1.582 -1.263 1.00 92.12 105 LEU A O 1
ATOM 782 N N . MET A 1 106 ? 10.354 0.059 -2.643 1.00 93.12 106 MET A N 1
ATOM 783 C CA . MET A 1 106 ? 9.435 -1.009 -2.240 1.00 93.12 106 MET A CA 1
ATOM 784 C C . MET A 1 106 ? 9.573 -1.344 -0.756 1.00 93.12 106 MET A C 1
ATOM 786 O O . MET A 1 106 ? 8.561 -1.486 -0.076 1.00 93.12 106 MET A O 1
ATOM 790 N N . ALA A 1 107 ? 10.799 -1.422 -0.236 1.00 91.19 107 ALA A N 1
ATOM 791 C CA . ALA A 1 107 ? 11.045 -1.680 1.179 1.00 91.19 107 ALA A CA 1
ATOM 792 C C . ALA A 1 107 ? 10.499 -0.568 2.091 1.00 91.19 107 ALA A C 1
ATOM 794 O O . ALA A 1 107 ? 10.066 -0.858 3.203 1.00 91.19 107 ALA A O 1
ATOM 795 N N . THR A 1 108 ? 10.501 0.679 1.618 1.00 89.44 108 THR A N 1
ATOM 796 C CA . THR A 1 108 ? 9.993 1.838 2.362 1.00 89.44 108 THR A CA 1
ATOM 797 C C . THR A 1 108 ? 8.471 1.918 2.306 1.00 89.44 108 THR A C 1
ATOM 799 O O . THR A 1 108 ? 7.820 2.063 3.336 1.00 89.44 108 THR A O 1
ATOM 802 N N . MET A 1 109 ? 7.893 1.815 1.108 1.00 90.12 109 MET A N 1
ATOM 803 C CA . MET A 1 109 ? 6.471 2.089 0.894 1.00 90.12 109 MET A CA 1
ATOM 804 C C . MET A 1 109 ? 5.586 0.869 1.141 1.00 90.12 109 MET A C 1
ATOM 806 O O . MET A 1 109 ? 4.449 1.009 1.585 1.00 90.12 109 MET A O 1
ATOM 810 N N . LEU A 1 110 ? 6.077 -0.330 0.819 1.00 91.88 110 LEU A N 1
ATOM 811 C CA . LEU A 1 110 ? 5.342 -1.587 0.935 1.00 91.88 110 LEU A CA 1
ATOM 812 C C . LEU A 1 110 ? 6.261 -2.717 1.453 1.00 91.88 110 LEU A C 1
ATOM 814 O O . LEU A 1 110 ? 6.544 -3.669 0.717 1.00 91.88 110 LEU A O 1
ATOM 818 N N . PRO A 1 111 ? 6.758 -2.638 2.702 1.00 91.94 111 PRO A N 1
ATOM 819 C CA . PRO A 1 111 ? 7.679 -3.631 3.255 1.00 91.94 111 PRO A CA 1
ATOM 820 C C . PRO A 1 111 ? 7.119 -5.055 3.184 1.00 91.94 111 PRO A C 1
ATOM 822 O O . PRO A 1 111 ? 5.969 -5.320 3.520 1.00 91.94 111 PRO A O 1
ATOM 825 N N . GLY A 1 112 ? 7.949 -5.990 2.717 1.00 91.75 112 GLY A N 1
ATOM 826 C CA . GLY A 1 112 ? 7.571 -7.394 2.524 1.00 91.75 112 GLY A CA 1
ATOM 827 C C . GLY A 1 112 ? 6.818 -7.684 1.219 1.00 91.75 112 GLY A C 1
ATOM 828 O O . GLY A 1 112 ? 6.731 -8.849 0.821 1.00 91.75 112 GLY A O 1
ATOM 829 N N . PHE A 1 113 ? 6.334 -6.662 0.507 1.00 94.69 113 PHE A N 1
ATOM 830 C CA . PHE A 1 113 ? 5.712 -6.837 -0.802 1.00 94.69 113 PHE A CA 1
ATOM 831 C C . PHE A 1 113 ? 6.769 -6.993 -1.893 1.00 94.69 113 PHE A C 1
ATOM 833 O O . PHE A 1 113 ? 7.857 -6.423 -1.848 1.00 94.69 113 PHE A O 1
ATOM 840 N N . THR A 1 114 ? 6.424 -7.758 -2.926 1.00 95.06 114 THR A N 1
ATOM 841 C CA . THR A 1 114 ? 7.263 -7.919 -4.118 1.00 95.06 114 THR A CA 1
ATOM 842 C C . THR A 1 114 ? 6.620 -7.225 -5.309 1.00 95.06 114 THR A C 1
ATOM 844 O O . THR A 1 114 ? 5.483 -7.533 -5.665 1.00 95.06 114 THR A O 1
ATOM 847 N N . LEU A 1 115 ? 7.355 -6.337 -5.980 1.00 95.44 115 LEU A N 1
ATOM 848 C CA . LEU A 1 115 ? 6.922 -5.775 -7.257 1.00 95.44 115 LEU A CA 1
ATOM 849 C C . LEU A 1 115 ? 6.918 -6.864 -8.340 1.00 95.44 115 LEU A C 1
ATOM 851 O O . LEU A 1 115 ? 7.948 -7.471 -8.631 1.00 95.44 115 LEU A O 1
ATOM 855 N N . LEU A 1 116 ? 5.766 -7.095 -8.966 1.00 95.38 116 LEU A N 1
ATOM 856 C CA . LEU A 1 116 ? 5.613 -8.066 -10.053 1.00 95.38 116 LEU A CA 1
ATOM 857 C C . LEU A 1 116 ? 5.791 -7.421 -11.428 1.00 95.38 116 LEU A C 1
ATOM 859 O O . LEU A 1 116 ? 6.424 -7.991 -12.318 1.00 95.38 116 LEU A O 1
ATOM 863 N N . SER A 1 117 ? 5.183 -6.253 -11.619 1.00 94.69 117 SER A N 1
ATOM 864 C CA . SER A 1 117 ? 5.204 -5.496 -12.870 1.00 94.69 117 SER A CA 1
ATOM 865 C C . SER A 1 117 ? 4.718 -4.071 -12.637 1.00 94.69 117 SER A C 1
ATOM 867 O O . SER A 1 117 ? 4.067 -3.804 -11.635 1.00 94.69 117 SER A O 1
ATOM 869 N N . TYR A 1 118 ? 4.937 -3.192 -13.603 1.00 95.94 118 TYR A N 1
ATOM 870 C CA . TYR A 1 118 ? 4.334 -1.863 -13.683 1.00 95.94 118 TYR A CA 1
ATOM 871 C C . TYR A 1 118 ? 3.983 -1.573 -15.146 1.00 95.94 118 TYR A C 1
ATOM 873 O O . TYR A 1 118 ? 4.536 -2.206 -16.054 1.00 95.94 118 TYR A O 1
ATOM 881 N N . ASP A 1 119 ? 3.065 -0.643 -15.386 1.00 94.94 119 ASP A N 1
ATOM 882 C CA . ASP A 1 119 ? 2.583 -0.345 -16.736 1.00 94.94 119 ASP A CA 1
ATOM 883 C C . ASP A 1 119 ? 3.562 0.558 -17.491 1.00 94.94 119 ASP A C 1
ATOM 885 O O . ASP A 1 119 ? 3.945 0.269 -18.627 1.00 94.94 119 ASP A O 1
ATOM 889 N N . HIS A 1 120 ? 3.961 1.670 -16.870 1.00 93.50 120 HIS A N 1
ATOM 890 C CA . HIS A 1 120 ? 4.916 2.618 -17.443 1.00 93.50 120 HIS A CA 1
ATOM 891 C C . HIS A 1 120 ? 5.506 3.548 -16.379 1.00 93.50 120 HIS A C 1
ATOM 893 O O . HIS A 1 120 ? 5.029 3.613 -15.250 1.00 93.50 120 HIS A O 1
ATOM 899 N N . THR A 1 121 ? 6.538 4.294 -16.768 1.00 94.50 121 THR A N 1
ATOM 900 C CA . THR A 1 121 ? 7.176 5.317 -15.937 1.00 94.50 121 THR A CA 1
ATOM 901 C C . THR A 1 121 ? 7.086 6.690 -16.598 1.00 94.50 121 THR A C 1
ATOM 903 O O . THR A 1 121 ? 6.999 6.806 -17.825 1.00 94.50 121 THR A O 1
ATOM 906 N N . SER A 1 122 ? 7.122 7.746 -15.788 1.00 94.12 122 SER A N 1
ATOM 907 C CA . SER A 1 122 ? 7.213 9.133 -16.244 1.00 94.12 122 SER A CA 1
ATOM 908 C C . SER A 1 122 ? 8.171 9.907 -15.354 1.00 94.12 122 SER A C 1
ATOM 910 O O . SER A 1 122 ? 7.911 10.078 -14.167 1.00 94.12 122 SER A O 1
ATOM 912 N N . TYR A 1 123 ? 9.249 10.425 -15.936 1.00 95.00 123 TYR A N 1
ATOM 913 C CA . TYR A 1 123 ? 10.180 11.308 -15.241 1.00 95.00 123 TYR A CA 1
ATOM 914 C C . TYR A 1 123 ? 9.937 12.765 -15.640 1.00 95.00 123 TYR A C 1
ATOM 916 O O . TYR A 1 123 ? 10.001 13.120 -16.823 1.00 95.00 123 TYR A O 1
ATOM 924 N N . ASN A 1 124 ? 9.682 13.623 -14.654 1.00 94.69 124 ASN A N 1
ATOM 925 C CA . ASN A 1 124 ? 9.581 15.063 -14.851 1.00 94.69 124 ASN A CA 1
ATOM 926 C C . ASN A 1 124 ? 10.933 15.720 -14.548 1.00 94.69 124 ASN A C 1
ATOM 928 O O . ASN A 1 124 ? 11.348 15.800 -13.400 1.00 94.69 124 ASN A O 1
ATOM 932 N N . ALA A 1 125 ? 11.610 16.245 -15.571 1.00 92.62 125 ALA A N 1
ATOM 933 C CA . ALA A 1 125 ? 12.926 16.865 -15.408 1.00 92.62 125 ALA A CA 1
ATOM 934 C C . ALA A 1 125 ? 12.918 18.199 -14.632 1.00 92.62 125 ALA A C 1
ATOM 936 O O . ALA A 1 125 ? 13.973 18.619 -14.158 1.00 92.62 125 ALA A O 1
ATOM 937 N N . GLU A 1 126 ? 11.772 18.879 -14.532 1.00 93.69 126 GLU A N 1
ATOM 938 C CA . GLU A 1 126 ? 11.638 20.143 -13.798 1.00 93.69 126 GLU A CA 1
ATOM 939 C C . GLU A 1 126 ? 11.471 19.896 -12.298 1.00 93.69 126 GLU A C 1
ATOM 941 O O . GLU A 1 126 ? 12.213 20.476 -11.506 1.00 93.69 126 GLU A O 1
ATOM 946 N N . SER A 1 127 ? 10.548 19.007 -11.914 1.00 93.75 127 SER A N 1
ATOM 947 C CA . SER A 1 127 ? 10.353 18.627 -10.507 1.00 93.75 127 SER A CA 1
ATOM 948 C C . SER A 1 127 ? 11.353 17.580 -10.024 1.00 93.75 127 SER A C 1
ATOM 950 O O . SER A 1 127 ? 11.528 17.426 -8.826 1.00 93.75 127 SER A O 1
ATOM 952 N N . LYS A 1 128 ? 12.030 16.891 -10.951 1.00 95.00 128 LYS A N 1
ATOM 953 C CA . LYS A 1 128 ? 12.878 15.719 -10.699 1.00 95.00 128 LYS A CA 1
ATOM 954 C C . LYS A 1 128 ? 12.126 14.557 -10.035 1.00 95.00 128 LYS A C 1
ATOM 956 O O . LYS A 1 128 ? 12.747 13.726 -9.387 1.00 95.00 128 LYS A O 1
ATOM 961 N N . CYS A 1 129 ? 10.813 14.463 -10.247 1.00 94.62 129 CYS A N 1
ATOM 962 C CA . CYS A 1 129 ? 10.010 13.346 -9.750 1.00 94.62 129 CYS A CA 1
ATOM 963 C C . CYS A 1 129 ? 9.921 12.237 -10.803 1.00 94.62 129 CYS A C 1
ATOM 965 O O . CYS A 1 129 ? 9.588 12.497 -11.969 1.00 94.62 129 CYS A O 1
ATOM 967 N N . LEU A 1 130 ? 10.181 11.002 -10.387 1.00 95.38 130 LEU A N 1
ATOM 968 C CA . LEU A 1 130 ? 9.854 9.788 -11.123 1.00 95.38 130 LEU A CA 1
ATOM 969 C C . LEU A 1 130 ? 8.515 9.255 -10.616 1.00 95.38 130 LEU A C 1
ATOM 971 O O . LEU A 1 130 ? 8.370 8.969 -9.438 1.00 95.38 130 LEU A O 1
ATOM 975 N N . ASN A 1 131 ? 7.564 9.071 -11.523 1.00 95.38 131 ASN A N 1
ATOM 976 C CA . ASN A 1 131 ? 6.325 8.349 -11.262 1.00 95.38 131 ASN A CA 1
ATOM 977 C C . ASN A 1 131 ? 6.371 6.973 -11.934 1.00 95.38 131 ASN A C 1
ATOM 979 O O . ASN A 1 131 ? 6.786 6.858 -13.095 1.00 95.38 131 ASN A O 1
ATOM 983 N N . ILE A 1 132 ? 5.915 5.946 -11.224 1.00 96.06 132 ILE A N 1
ATOM 984 C CA . ILE A 1 132 ? 5.846 4.556 -11.674 1.00 96.06 132 ILE A CA 1
ATOM 985 C C . ILE A 1 132 ? 4.389 4.119 -11.544 1.00 96.06 132 ILE A C 1
ATOM 987 O O . ILE A 1 132 ? 3.871 3.954 -10.442 1.00 96.06 132 ILE A O 1
ATOM 991 N N . TYR A 1 133 ? 3.722 3.965 -12.683 1.00 95.31 133 TYR A N 1
ATOM 992 C CA . TYR A 1 133 ? 2.277 3.787 -12.733 1.00 95.31 133 TYR A CA 1
ATOM 993 C C . TYR A 1 133 ? 1.877 2.323 -12.877 1.00 95.31 133 TYR A C 1
ATOM 995 O O . TYR A 1 133 ? 2.522 1.553 -13.601 1.00 95.31 133 TYR A O 1
ATOM 1003 N N . GLY A 1 134 ? 0.752 1.966 -12.263 1.00 95.31 134 GLY A N 1
ATOM 1004 C CA . GLY A 1 134 ? 0.114 0.666 -12.426 1.00 95.31 134 GLY A CA 1
ATOM 1005 C C . GLY A 1 134 ? 0.929 -0.477 -11.824 1.00 95.31 134 GLY A C 1
ATOM 1006 O O . GLY A 1 134 ? 0.970 -1.568 -12.399 1.00 95.31 134 GLY A O 1
ATOM 1007 N N . CYS A 1 135 ? 1.629 -0.248 -10.708 1.00 96.38 135 CYS A N 1
ATOM 1008 C CA . CYS A 1 135 ? 2.451 -1.286 -10.095 1.00 96.38 135 CYS A CA 1
ATOM 1009 C C . CYS A 1 135 ? 1.559 -2.402 -9.556 1.00 96.38 135 CYS A C 1
ATOM 1011 O O . CYS A 1 135 ? 0.675 -2.182 -8.730 1.00 96.38 135 CYS A O 1
ATOM 1013 N N . ARG A 1 136 ? 1.808 -3.622 -10.022 1.00 96.56 136 ARG A N 1
ATOM 1014 C CA . ARG A 1 136 ? 1.227 -4.845 -9.476 1.00 96.56 136 ARG A CA 1
ATOM 1015 C C . ARG A 1 136 ? 2.193 -5.407 -8.461 1.00 96.56 136 ARG A C 1
ATOM 1017 O O . ARG A 1 136 ? 3.368 -5.614 -8.776 1.00 96.56 136 ARG A O 1
ATOM 1024 N N . VAL A 1 137 ? 1.683 -5.692 -7.277 1.00 95.88 137 VAL A N 1
ATOM 1025 C CA . VAL A 1 137 ? 2.471 -6.204 -6.162 1.00 95.88 137 VAL A CA 1
ATOM 1026 C C . VAL A 1 137 ? 1.949 -7.565 -5.732 1.00 95.88 137 VAL A C 1
ATOM 1028 O O . VAL A 1 137 ? 0.773 -7.875 -5.895 1.00 95.88 137 VAL A O 1
ATOM 1031 N N . GLN A 1 138 ? 2.852 -8.387 -5.217 1.00 96.06 138 GLN A N 1
ATOM 1032 C CA . GLN A 1 138 ? 2.527 -9.597 -4.485 1.00 96.06 138 GLN A CA 1
ATOM 1033 C C . GLN A 1 138 ? 2.683 -9.290 -3.004 1.00 96.06 138 GLN A C 1
ATOM 1035 O O . GLN A 1 138 ? 3.785 -8.962 -2.558 1.00 96.06 138 GLN A O 1
ATOM 1040 N N . GLU A 1 139 ? 1.594 -9.411 -2.259 1.00 95.12 139 GLU A N 1
ATOM 1041 C CA . GLU A 1 139 ? 1.603 -9.272 -0.809 1.00 95.12 139 GLU A CA 1
ATOM 1042 C C . GLU A 1 139 ? 2.328 -10.444 -0.122 1.00 95.12 139 GLU A C 1
ATOM 1044 O O . GLU A 1 139 ? 2.349 -11.556 -0.678 1.00 95.12 139 GLU A O 1
ATOM 1049 N N . PRO A 1 140 ? 2.923 -10.223 1.068 1.00 95.50 140 PRO A N 1
ATOM 1050 C CA . PRO A 1 140 ? 3.577 -11.279 1.832 1.00 95.50 140 PRO A CA 1
ATOM 1051 C C . PRO A 1 140 ? 2.588 -12.367 2.278 1.00 95.50 140 PRO A C 1
ATOM 1053 O O . PRO A 1 140 ? 1.374 -12.160 2.378 1.00 95.50 140 PRO A O 1
ATOM 1056 N N . GLU A 1 141 ? 3.116 -13.562 2.554 1.00 94.75 141 GLU A N 1
ATOM 1057 C CA . GLU A 1 141 ? 2.312 -14.670 3.075 1.00 94.75 141 GLU A CA 1
ATOM 1058 C C . GLU A 1 141 ? 1.664 -14.273 4.410 1.00 94.75 141 GLU A C 1
ATOM 1060 O O . GLU A 1 141 ? 2.341 -13.796 5.315 1.00 94.75 141 GLU A O 1
ATOM 1065 N N . GLY A 1 142 ? 0.348 -14.469 4.522 1.00 93.31 142 GLY A N 1
ATOM 1066 C CA . GLY A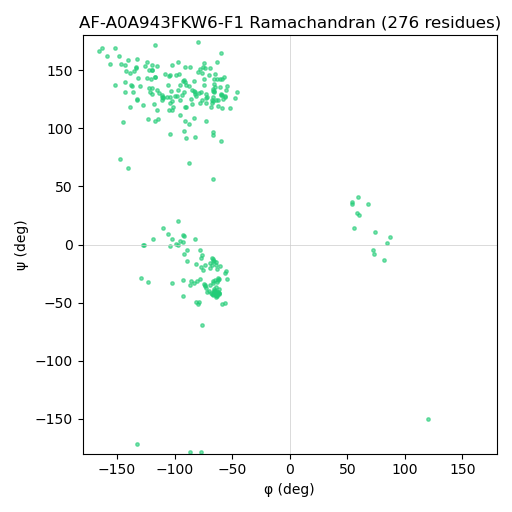 1 142 ? -0.420 -14.076 5.707 1.00 93.31 142 GLY A CA 1
ATOM 1067 C C . GLY A 1 142 ? -0.885 -12.617 5.724 1.00 93.31 142 GLY A C 1
ATOM 1068 O O . GLY A 1 142 ? -1.542 -12.231 6.678 1.00 93.31 142 GLY A O 1
ATOM 1069 N N . CYS A 1 143 ? -0.606 -11.816 4.687 1.00 94.56 143 CYS A N 1
ATOM 1070 C CA . CYS A 1 143 ? -1.142 -10.456 4.606 1.00 94.56 143 CYS A CA 1
ATOM 1071 C C . CYS A 1 143 ? -2.679 -10.463 4.624 1.00 94.56 143 CYS A C 1
ATOM 1073 O O . CYS A 1 143 ? -3.295 -11.162 3.809 1.00 94.56 143 CYS A O 1
ATOM 1075 N N . LEU A 1 144 ? -3.266 -9.666 5.522 1.00 93.06 144 LEU A N 1
ATOM 1076 C CA . LEU A 1 144 ? -4.705 -9.549 5.762 1.00 93.06 144 LEU A CA 1
ATOM 1077 C C . LEU A 1 144 ? -5.463 -9.050 4.528 1.00 93.06 144 LEU A C 1
ATOM 1079 O O . LEU A 1 144 ? -6.571 -9.508 4.239 1.00 93.06 144 LEU A O 1
ATOM 1083 N N . LEU A 1 145 ? -4.860 -8.117 3.795 1.00 92.50 145 LEU A N 1
ATOM 1084 C CA . LEU A 1 145 ? -5.455 -7.485 2.625 1.00 92.50 145 LEU A CA 1
ATOM 1085 C C . LEU A 1 145 ? -5.101 -8.247 1.342 1.00 92.50 145 LEU A C 1
ATOM 1087 O O . LEU A 1 145 ? -3.984 -8.728 1.143 1.00 92.50 145 LEU A O 1
ATOM 1091 N N . ASP A 1 146 ? -6.077 -8.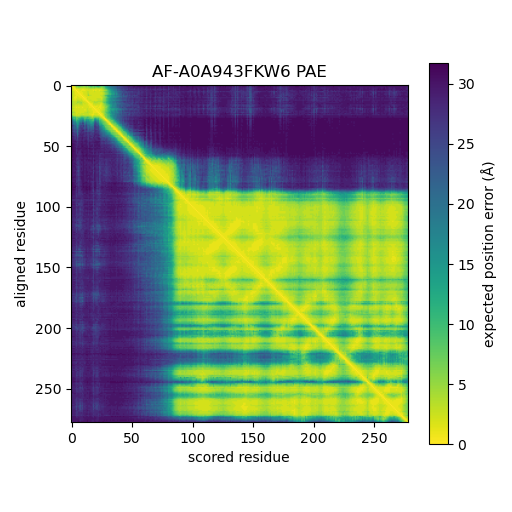363 0.446 1.00 93.12 146 ASP A N 1
ATOM 1092 C CA . ASP A 1 146 ? -5.904 -8.947 -0.883 1.00 93.12 146 ASP A CA 1
ATOM 1093 C C . ASP A 1 146 ? -5.536 -7.864 -1.906 1.00 93.12 146 ASP A C 1
ATOM 1095 O O . ASP A 1 146 ? -6.384 -7.070 -2.320 1.00 93.12 146 ASP A O 1
ATOM 1099 N N . PHE A 1 147 ? -4.273 -7.843 -2.331 1.00 93.56 147 PHE A N 1
ATOM 1100 C CA . PHE A 1 147 ? -3.755 -6.887 -3.314 1.00 93.56 147 PHE A CA 1
ATOM 1101 C C . PHE A 1 147 ? -3.812 -7.410 -4.758 1.00 93.56 147 PHE A C 1
ATOM 1103 O O . PHE A 1 147 ? -3.403 -6.704 -5.679 1.00 93.56 147 PHE A O 1
ATOM 1110 N N . SER A 1 148 ? -4.350 -8.612 -5.000 1.00 92.25 148 SER A N 1
ATOM 1111 C CA . SER A 1 148 ? -4.307 -9.251 -6.326 1.00 92.25 148 SER A CA 1
ATOM 1112 C C . SER A 1 148 ? -5.025 -8.468 -7.435 1.00 92.25 148 SER A C 1
ATOM 1114 O O . SER A 1 148 ? -4.615 -8.524 -8.600 1.00 92.25 148 SER A O 1
ATOM 1116 N N . ASP A 1 149 ? -6.066 -7.719 -7.067 1.00 92.25 149 ASP A N 1
ATOM 1117 C CA . ASP A 1 149 ? -6.867 -6.876 -7.960 1.00 92.25 149 ASP A CA 1
ATOM 1118 C C . ASP A 1 149 ? -6.515 -5.374 -7.841 1.00 92.25 149 ASP A C 1
ATOM 1120 O O . ASP A 1 149 ? -7.166 -4.545 -8.484 1.00 92.25 149 ASP A O 1
ATOM 1124 N N . LEU A 1 150 ? -5.492 -5.013 -7.053 1.00 92.12 150 LEU A N 1
ATOM 1125 C CA . LEU A 1 150 ? -5.014 -3.637 -6.905 1.00 92.12 150 LEU A CA 1
ATOM 1126 C C . LEU A 1 150 ? -3.819 -3.336 -7.812 1.00 92.12 150 LEU A C 1
ATOM 1128 O O . LEU A 1 150 ? -2.938 -4.166 -8.052 1.00 92.12 150 LEU A O 1
ATOM 1132 N N . THR A 1 151 ? -3.762 -2.089 -8.260 1.00 94.12 151 THR A N 1
ATOM 1133 C CA . THR A 1 151 ? -2.538 -1.442 -8.723 1.00 94.12 151 THR A CA 1
ATOM 1134 C C . THR A 1 151 ? -2.212 -0.261 -7.829 1.00 94.12 151 THR A C 1
ATOM 1136 O O . THR A 1 151 ? -3.118 0.441 -7.377 1.00 94.12 151 THR A O 1
ATOM 1139 N N . VAL A 1 152 ? -0.923 -0.042 -7.600 1.00 93.50 152 VAL A N 1
ATOM 1140 C CA . VAL A 1 152 ? -0.395 1.075 -6.819 1.00 93.50 152 VAL A CA 1
ATOM 1141 C C . VAL A 1 152 ? 0.515 1.933 -7.696 1.00 93.50 152 VAL A C 1
ATOM 1143 O O . VAL A 1 152 ? 1.395 1.419 -8.381 1.00 93.50 152 VAL A O 1
ATOM 1146 N N . ASP A 1 153 ? 0.295 3.238 -7.707 1.00 94.25 153 ASP A N 1
ATOM 1147 C CA . ASP A 1 153 ? 1.227 4.195 -8.290 1.00 94.25 153 ASP A CA 1
ATOM 1148 C C . ASP A 1 153 ? 2.248 4.588 -7.225 1.00 94.25 153 ASP A C 1
ATOM 1150 O O . ASP A 1 153 ? 1.895 4.824 -6.069 1.00 94.25 153 ASP A O 1
ATOM 1154 N N . LEU A 1 154 ? 3.513 4.646 -7.620 1.00 94.00 154 LEU A N 1
ATOM 1155 C CA . LEU A 1 154 ? 4.643 4.944 -6.747 1.00 94.00 154 LEU A CA 1
ATOM 1156 C C . LEU A 1 154 ? 5.355 6.192 -7.258 1.00 94.00 154 LEU A C 1
ATOM 1158 O O . LEU A 1 154 ? 5.502 6.373 -8.472 1.00 94.00 154 LEU A O 1
ATOM 1162 N N . GLU A 1 155 ? 5.830 7.029 -6.345 1.00 93.81 155 GLU A N 1
ATOM 1163 C CA . GLU A 1 155 ? 6.602 8.223 -6.673 1.00 93.81 155 GLU A CA 1
ATOM 1164 C C . GLU A 1 155 ? 7.957 8.223 -5.954 1.00 93.81 155 GLU A C 1
ATOM 1166 O O . GLU A 1 155 ? 8.081 7.786 -4.811 1.00 93.81 155 GLU A O 1
ATOM 1171 N N . ALA A 1 156 ? 8.980 8.717 -6.652 1.00 94.06 156 ALA A N 1
ATOM 1172 C CA . ALA A 1 156 ? 10.286 9.035 -6.095 1.00 94.06 156 ALA A CA 1
ATOM 1173 C C . ALA A 1 156 ? 10.668 10.477 -6.453 1.00 94.06 156 ALA A C 1
ATOM 1175 O O . ALA A 1 156 ? 10.803 10.821 -7.633 1.00 94.06 156 ALA A O 1
ATOM 1176 N N . ASP A 1 157 ? 10.877 11.318 -5.444 1.00 93.88 157 ASP A N 1
ATOM 1177 C CA . ASP A 1 157 ? 11.474 12.642 -5.588 1.00 93.88 157 ASP A CA 1
ATOM 1178 C C . ASP A 1 157 ? 13.003 12.504 -5.599 1.00 93.88 157 ASP A C 1
ATOM 1180 O O . ASP A 1 157 ? 13.642 12.213 -4.586 1.00 93.88 157 ASP A O 1
ATOM 1184 N N . LEU A 1 158 ? 13.592 12.727 -6.776 1.00 93.81 158 LEU A N 1
ATOM 1185 C CA . LEU A 1 158 ? 15.032 12.635 -7.035 1.00 93.81 158 LEU A CA 1
ATOM 1186 C C . LEU A 1 158 ? 15.705 14.017 -6.972 1.00 93.81 158 LEU A C 1
ATOM 1188 O O . LEU A 1 158 ? 16.765 14.246 -7.574 1.00 93.81 158 LEU A O 1
ATOM 1192 N N . SER A 1 159 ? 15.074 14.993 -6.313 1.00 92.38 159 SER A N 1
ATOM 1193 C CA . SER A 1 159 ? 15.595 16.354 -6.219 1.00 92.38 159 SER A CA 1
ATOM 1194 C C . SER A 1 159 ? 16.884 16.453 -5.415 1.00 92.38 159 SER A C 1
ATOM 1196 O O . SER A 1 159 ? 17.759 17.246 -5.807 1.00 92.38 159 SER A O 1
ATOM 1198 N N . ASP A 1 160 ? 17.019 15.600 -4.396 1.00 90.50 160 ASP A N 1
ATOM 1199 C CA . ASP A 1 160 ? 18.206 15.388 -3.573 1.00 90.50 160 ASP A CA 1
ATOM 1200 C C . ASP A 1 160 ? 18.737 13.944 -3.732 1.00 90.50 160 ASP A C 1
ATOM 1202 O O . ASP A 1 160 ? 18.156 13.008 -3.189 1.00 90.50 160 ASP A O 1
ATOM 1206 N N . PRO A 1 161 ? 19.857 13.734 -4.452 1.00 81.94 161 PRO A N 1
ATOM 1207 C CA . PRO A 1 161 ? 20.441 12.404 -4.640 1.00 81.94 161 PRO A CA 1
ATOM 1208 C C . PRO A 1 161 ? 20.939 11.732 -3.354 1.00 81.94 161 PRO A C 1
ATOM 1210 O O . PRO A 1 161 ? 21.202 10.535 -3.373 1.00 81.94 161 PRO A O 1
ATOM 1213 N N . GLU A 1 162 ? 21.152 12.486 -2.270 1.00 85.81 162 GLU A N 1
ATOM 1214 C CA . GLU A 1 162 ? 21.551 11.916 -0.975 1.00 85.81 162 GLU A CA 1
ATOM 1215 C C . GLU A 1 162 ? 20.339 11.545 -0.109 1.00 85.81 162 GLU A C 1
ATOM 1217 O O . GLU A 1 162 ? 20.497 10.832 0.882 1.00 85.81 162 GLU A O 1
ATOM 1222 N N . ASN A 1 163 ? 19.146 12.022 -0.471 1.00 86.00 163 ASN A N 1
ATOM 1223 C CA . ASN A 1 163 ? 17.920 11.839 0.291 1.00 86.00 163 ASN A CA 1
ATOM 1224 C C . ASN A 1 163 ? 16.712 11.742 -0.649 1.00 86.00 163 ASN A C 1
ATOM 1226 O O . ASN A 1 163 ? 15.921 12.681 -0.765 1.00 86.00 163 ASN A O 1
ATOM 1230 N N . VAL A 1 164 ? 16.598 10.602 -1.332 1.00 86.44 164 VAL A N 1
ATOM 1231 C CA . VAL A 1 164 ? 15.438 10.300 -2.173 1.00 86.44 164 VAL A CA 1
ATOM 1232 C C . VAL A 1 164 ? 14.211 10.146 -1.281 1.00 86.44 164 VAL A C 1
ATOM 1234 O O . VAL A 1 164 ? 14.229 9.380 -0.318 1.00 86.44 164 VAL A O 1
ATOM 1237 N N . ILE A 1 165 ? 13.149 10.884 -1.597 1.00 89.06 165 ILE A N 1
ATOM 1238 C CA . ILE A 1 165 ? 11.874 10.791 -0.880 1.00 89.06 165 ILE A CA 1
ATOM 1239 C C . ILE A 1 165 ? 10.940 9.912 -1.703 1.00 89.06 165 ILE A C 1
ATOM 1241 O O . ILE A 1 165 ? 10.741 10.161 -2.891 1.00 89.06 165 ILE A O 1
ATOM 1245 N N . PHE A 1 166 ? 10.372 8.891 -1.068 1.00 90.38 166 PHE A N 1
ATOM 1246 C CA . PHE A 1 166 ? 9.411 7.986 -1.687 1.00 90.38 166 PHE A CA 1
ATOM 1247 C C . PHE A 1 166 ? 7.992 8.298 -1.226 1.00 90.38 166 PHE A C 1
ATOM 1249 O O . PHE A 1 166 ? 7.785 8.688 -0.076 1.00 90.38 166 PHE A O 1
ATOM 1256 N N . ASP A 1 167 ? 7.027 8.113 -2.125 1.00 89.00 167 ASP A N 1
ATOM 1257 C CA . ASP A 1 167 ? 5.617 8.355 -1.839 1.00 89.00 167 ASP A CA 1
ATOM 1258 C C . ASP A 1 167 ? 4.694 7.332 -2.527 1.00 89.00 167 ASP A C 1
ATOM 1260 O O . ASP A 1 167 ? 5.041 6.729 -3.551 1.00 89.00 167 ASP A O 1
ATOM 1264 N N . LEU A 1 168 ? 3.506 7.125 -1.950 1.00 87.75 168 LEU A N 1
ATOM 1265 C CA . LEU A 1 168 ? 2.422 6.381 -2.579 1.00 87.75 168 LEU A CA 1
ATOM 1266 C C . LEU A 1 168 ? 1.560 7.376 -3.342 1.00 87.75 168 LEU A C 1
ATOM 1268 O O . LEU A 1 168 ? 0.955 8.270 -2.763 1.00 87.75 168 LEU A O 1
ATOM 1272 N N . GLY A 1 169 ? 1.475 7.191 -4.653 1.00 84.44 169 GLY A N 1
ATOM 1273 C CA . GLY A 1 169 ? 0.641 8.024 -5.504 1.00 84.44 169 GLY A CA 1
ATOM 1274 C C . GLY A 1 169 ? -0.831 7.660 -5.362 1.00 84.44 169 GLY A C 1
ATOM 1275 O O . GLY A 1 169 ? -1.637 8.444 -4.873 1.00 84.44 169 GLY A O 1
ATOM 1276 N N . LYS A 1 170 ? -1.205 6.477 -5.854 1.00 89.25 170 LYS A N 1
ATOM 1277 C CA . LYS A 1 170 ? -2.611 6.102 -6.009 1.00 89.25 170 LYS A CA 1
ATOM 1278 C C . LYS A 1 170 ? -2.840 4.611 -5.924 1.00 89.25 170 LYS A C 1
ATOM 1280 O O . LYS A 1 170 ? -2.166 3.847 -6.602 1.00 89.25 170 LYS A O 1
ATOM 1285 N N . PHE A 1 171 ? -3.886 4.216 -5.208 1.00 91.12 171 PHE A N 1
ATOM 1286 C CA . PHE A 1 171 ? -4.479 2.894 -5.365 1.00 91.12 171 PHE A CA 1
ATOM 1287 C C . PHE A 1 171 ? -5.577 2.909 -6.428 1.00 91.12 171 PHE A C 1
ATOM 1289 O O . PHE A 1 171 ? -6.405 3.816 -6.481 1.00 91.12 171 PHE A O 1
ATOM 1296 N N . GLU A 1 172 ? -5.611 1.891 -7.281 1.00 90.94 172 GLU A N 1
ATOM 1297 C CA . GLU A 1 172 ? -6.696 1.673 -8.235 1.00 90.94 172 GLU A CA 1
ATOM 1298 C C . GLU A 1 172 ? -7.083 0.196 -8.262 1.00 90.94 172 GLU A C 1
ATOM 1300 O O . GLU A 1 172 ? -6.227 -0.686 -8.273 1.00 90.94 172 GLU A O 1
ATOM 1305 N N . GLY A 1 173 ? -8.388 -0.070 -8.263 1.00 89.94 173 GLY A N 1
ATOM 1306 C CA . GLY A 1 173 ? -8.940 -1.419 -8.243 1.00 89.94 173 GLY A CA 1
ATOM 1307 C C . GLY A 1 173 ? -9.815 -1.667 -7.022 1.00 89.94 173 GLY A C 1
ATOM 1308 O O . GLY A 1 173 ? -10.490 -0.768 -6.518 1.00 89.94 173 GLY A O 1
ATOM 1309 N N . THR A 1 174 ? -9.856 -2.918 -6.583 1.00 89.69 174 THR A N 1
ATOM 1310 C CA . THR A 1 174 ? -10.666 -3.341 -5.440 1.00 89.69 174 THR A CA 1
ATOM 1311 C C . THR A 1 174 ? -9.842 -4.265 -4.567 1.00 89.69 174 THR A C 1
ATOM 1313 O O . THR A 1 174 ? -9.256 -5.219 -5.069 1.00 89.69 174 THR A O 1
ATOM 1316 N N . THR A 1 175 ? -9.834 -4.009 -3.265 1.00 91.31 175 THR A N 1
ATOM 1317 C CA . THR A 1 175 ? -9.265 -4.927 -2.273 1.00 91.31 175 THR A CA 1
ATOM 1318 C C . THR A 1 175 ? -10.349 -5.413 -1.325 1.00 91.31 175 THR A C 1
ATOM 1320 O O . THR A 1 175 ? -11.499 -4.991 -1.408 1.00 91.31 175 THR A O 1
ATOM 1323 N N . ARG A 1 176 ? -10.015 -6.380 -0.484 1.00 91.12 176 ARG A N 1
ATOM 1324 C CA . ARG A 1 176 ? -10.887 -6.985 0.522 1.00 91.12 176 ARG A CA 1
ATOM 1325 C C . ARG A 1 176 ? -10.014 -7.639 1.581 1.00 91.12 176 ARG A C 1
ATOM 1327 O O . ARG A 1 176 ? -8.854 -7.963 1.313 1.00 91.12 176 ARG A O 1
ATOM 1334 N N . LEU A 1 177 ? -10.599 -7.913 2.736 1.00 91.00 177 LEU A N 1
ATOM 1335 C CA . LEU A 1 177 ? -9.996 -8.824 3.701 1.00 91.00 177 LEU A CA 1
ATOM 1336 C C . LEU A 1 177 ? -9.961 -10.240 3.124 1.00 91.00 177 LEU A C 1
ATOM 1338 O O . LEU A 1 177 ? -10.909 -10.685 2.464 1.00 91.00 177 LEU A O 1
ATOM 1342 N N . LYS A 1 178 ? -8.884 -10.969 3.400 1.00 90.81 178 LYS A N 1
ATOM 1343 C CA . LYS A 1 178 ? -8.819 -12.412 3.136 1.00 90.81 178 LYS A CA 1
ATOM 1344 C C . LYS A 1 178 ? -9.562 -13.220 4.192 1.00 90.81 178 LYS A C 1
ATOM 1346 O O . LYS A 1 178 ? -10.093 -14.285 3.877 1.00 90.81 178 LYS A O 1
ATOM 1351 N N . GLU A 1 179 ? -9.609 -12.709 5.413 1.00 86.88 179 GLU A N 1
ATOM 1352 C CA . GLU A 1 179 ? -10.310 -13.300 6.542 1.00 86.88 179 GLU A CA 1
ATOM 1353 C C . GLU A 1 179 ? -10.937 -12.211 7.413 1.00 86.88 179 GLU A C 1
ATOM 1355 O O . GLU A 1 179 ? -10.339 -11.159 7.629 1.00 86.88 179 GLU A O 1
ATOM 1360 N N . ASP A 1 180 ? -12.155 -12.465 7.893 1.00 83.06 180 ASP A N 1
ATOM 1361 C CA . ASP A 1 180 ? -12.780 -11.618 8.905 1.00 83.06 180 ASP A CA 1
ATOM 1362 C C . ASP A 1 180 ? -12.117 -11.896 10.259 1.00 83.06 180 ASP A C 1
ATOM 1364 O O . ASP A 1 180 ? -11.812 -13.047 10.594 1.00 83.06 180 ASP A O 1
ATOM 1368 N N . GLY A 1 181 ? -11.937 -10.856 11.069 1.00 79.44 181 GLY A N 1
ATOM 1369 C CA . GLY A 1 181 ? -11.226 -10.977 12.333 1.00 79.44 181 GLY A CA 1
ATOM 1370 C C . GLY A 1 181 ? -11.601 -9.903 13.339 1.00 79.44 181 GLY A C 1
ATOM 1371 O O . GLY A 1 181 ? -12.039 -8.811 12.980 1.00 79.44 181 GLY A O 1
ATOM 1372 N N . TYR A 1 182 ? -11.405 -10.250 14.610 1.00 87.62 182 TYR A N 1
ATOM 1373 C CA . TYR A 1 182 ? -11.415 -9.323 15.734 1.00 87.62 182 TYR A CA 1
ATOM 1374 C C . TYR A 1 182 ? -9.994 -9.226 16.275 1.00 87.62 182 TYR A C 1
ATOM 1376 O O . TYR A 1 182 ? -9.380 -10.245 16.605 1.00 87.62 182 TYR A O 1
ATOM 1384 N N . TYR A 1 183 ? -9.493 -8.005 16.384 1.00 91.75 183 TYR A N 1
ATOM 1385 C CA . TYR A 1 183 ? -8.143 -7.700 16.827 1.00 91.75 183 TYR A CA 1
ATOM 1386 C C . TYR A 1 183 ? -8.217 -6.941 18.144 1.00 91.75 183 TYR A C 1
ATOM 1388 O O . TYR A 1 183 ? -8.733 -5.829 18.201 1.00 91.75 183 TYR A O 1
ATOM 1396 N N . THR A 1 184 ? -7.699 -7.543 19.210 1.00 92.19 184 THR A N 1
ATOM 1397 C CA . THR A 1 184 ? -7.546 -6.862 20.497 1.00 92.19 184 THR A CA 1
ATOM 1398 C C . THR A 1 184 ? -6.181 -6.190 20.542 1.00 92.19 184 THR A C 1
ATOM 1400 O O . THR A 1 184 ? -5.155 -6.870 20.496 1.00 92.19 184 THR A O 1
ATOM 1403 N N . ILE A 1 185 ? -6.166 -4.866 20.665 1.00 91.62 185 ILE A N 1
ATOM 1404 C CA . ILE A 1 185 ? -4.943 -4.064 20.741 1.00 91.62 185 ILE A CA 1
ATOM 1405 C C . ILE A 1 185 ? -4.840 -3.495 22.150 1.00 91.62 185 ILE A C 1
ATOM 1407 O O . ILE A 1 185 ? -5.768 -2.840 22.607 1.00 91.62 185 ILE A O 1
ATOM 1411 N N . THR A 1 186 ? -3.729 -3.740 22.846 1.00 87.94 186 THR A N 1
ATOM 1412 C CA . THR A 1 186 ? -3.498 -3.245 24.213 1.00 87.94 186 THR A CA 1
ATOM 1413 C C . THR A 1 186 ? -2.396 -2.191 24.218 1.00 87.94 186 THR A C 1
ATOM 1415 O O . THR A 1 186 ? -1.305 -2.435 23.701 1.00 87.94 186 THR A O 1
ATOM 1418 N N . ASP A 1 187 ? -2.667 -1.032 24.813 1.00 83.31 187 ASP A N 1
ATOM 1419 C CA . ASP A 1 187 ? -1.695 0.048 24.964 1.00 83.31 187 ASP A CA 1
ATOM 1420 C C . ASP A 1 187 ? -0.713 -0.199 26.132 1.00 83.31 187 ASP A C 1
ATOM 1422 O O . ASP A 1 187 ? -0.827 -1.149 26.914 1.00 83.31 187 ASP A O 1
ATOM 1426 N N . GLY A 1 188 ? 0.282 0.681 26.278 1.00 80.19 188 GLY A N 1
ATOM 1427 C CA . GLY A 1 188 ? 1.272 0.597 27.361 1.00 80.19 188 GLY A CA 1
ATOM 1428 C C . GLY A 1 188 ? 0.710 0.838 28.772 1.00 80.19 188 GLY A C 1
ATOM 1429 O O . GLY A 1 188 ? 1.385 0.524 29.756 1.00 80.19 188 GLY A O 1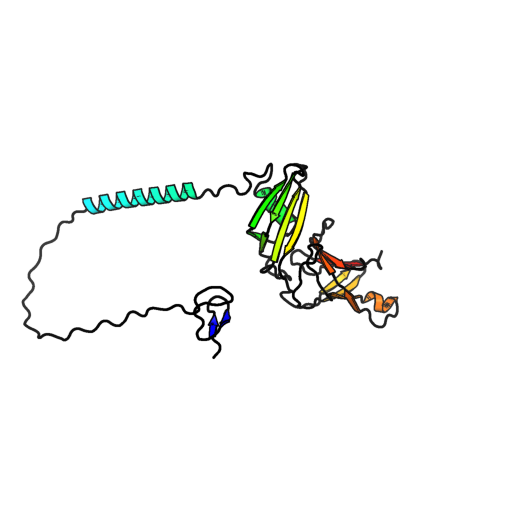
ATOM 1430 N N . SER A 1 189 ? -0.504 1.378 28.879 1.00 80.44 189 SER A N 1
ATOM 1431 C CA . SER A 1 189 ? -1.220 1.637 30.134 1.00 80.44 189 SER A CA 1
ATOM 1432 C C . SER A 1 189 ? -2.123 0.468 30.545 1.00 80.44 189 SER A C 1
ATOM 1434 O O . SER A 1 189 ? -2.627 0.456 31.670 1.00 80.44 189 SER A O 1
ATOM 1436 N N . GLY A 1 190 ? -2.288 -0.536 29.678 1.00 81.38 190 GLY A N 1
ATOM 1437 C CA . GLY A 1 190 ? -3.167 -1.684 29.886 1.00 81.38 190 GLY A CA 1
ATOM 1438 C C . GLY A 1 190 ? -4.609 -1.452 29.432 1.00 81.38 190 GLY A C 1
ATOM 1439 O O . GLY A 1 190 ? -5.449 -2.320 29.678 1.00 81.38 190 GLY A O 1
ATOM 1440 N N . ASN A 1 191 ? -4.899 -0.322 28.781 1.00 82.75 191 ASN A 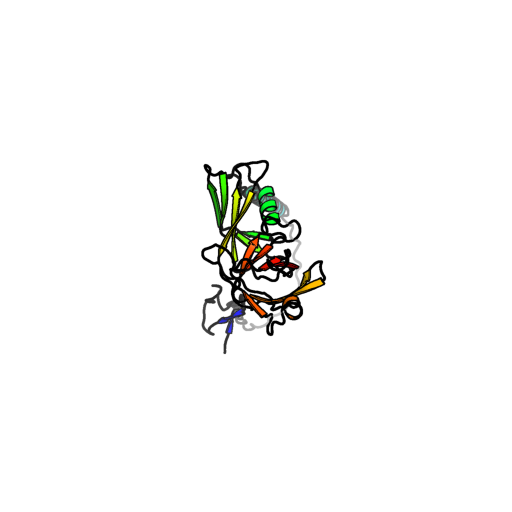N 1
ATOM 1441 C CA . ASN A 1 191 ? -6.166 -0.122 28.085 1.00 82.75 191 ASN A CA 1
ATOM 1442 C C . ASN A 1 191 ? -6.153 -0.957 26.812 1.00 82.75 191 ASN A C 1
ATOM 1444 O O . ASN A 1 191 ? -5.090 -1.236 26.253 1.00 82.75 191 ASN A O 1
ATOM 1448 N N . TYR A 1 192 ? -7.325 -1.367 26.349 1.00 86.19 192 TYR A N 1
ATOM 1449 C CA . TYR A 1 192 ? -7.419 -2.079 25.092 1.00 86.19 192 TYR A CA 1
ATOM 1450 C C . TYR A 1 192 ? -8.661 -1.674 24.322 1.00 86.19 192 TYR A C 1
ATOM 1452 O O . TYR A 1 192 ? -9.702 -1.368 24.908 1.00 86.19 192 TYR A O 1
ATOM 1460 N N . ILE A 1 193 ? -8.524 -1.736 23.006 1.00 89.19 193 ILE A N 1
ATOM 1461 C CA . ILE A 1 193 ? -9.633 -1.638 22.072 1.00 89.19 193 ILE A CA 1
ATOM 1462 C C . ILE A 1 193 ? -9.778 -2.961 21.328 1.00 89.19 193 ILE A C 1
ATOM 1464 O O . ILE A 1 193 ? -8.810 -3.715 21.166 1.00 89.19 193 ILE A O 1
ATOM 1468 N N . GLU A 1 194 ? -10.988 -3.240 20.867 1.00 91.44 194 GLU A N 1
ATOM 1469 C CA . GLU A 1 194 ? -11.237 -4.293 19.888 1.00 91.44 194 GLU A CA 1
ATOM 1470 C C . GLU A 1 194 ? -11.553 -3.642 18.546 1.00 91.44 194 GLU A C 1
ATOM 1472 O O . GLU A 1 194 ? -12.428 -2.783 18.464 1.00 91.44 194 GLU A O 1
ATOM 1477 N N . VAL A 1 195 ? -10.834 -4.049 17.503 1.00 92.19 195 VAL A N 1
ATOM 1478 C CA . VAL A 1 195 ? -11.034 -3.589 16.128 1.00 92.19 195 VAL A CA 1
ATOM 1479 C C . VAL A 1 195 ? -11.521 -4.764 15.297 1.00 92.19 195 VAL A C 1
ATOM 1481 O O . VAL A 1 195 ? -10.922 -5.840 15.324 1.00 92.19 195 VAL A O 1
ATOM 1484 N N . ALA A 1 196 ? -12.594 -4.566 14.546 1.00 90.44 196 ALA A N 1
ATOM 1485 C CA . ALA A 1 196 ? -13.050 -5.515 13.545 1.00 90.44 196 ALA A CA 1
ATOM 1486 C C . ALA A 1 196 ? -13.385 -4.798 12.244 1.00 90.44 196 ALA A C 1
ATOM 1488 O O . ALA A 1 196 ? -13.781 -3.633 12.215 1.00 90.44 196 ALA A O 1
ATOM 1489 N N . PHE A 1 197 ? -13.236 -5.533 11.157 1.00 87.81 197 PHE A N 1
ATOM 1490 C CA . PHE A 1 197 ? -13.495 -5.048 9.816 1.00 87.81 197 PHE A CA 1
ATOM 1491 C C . PHE A 1 197 ? -14.645 -5.853 9.213 1.00 87.81 197 PHE A C 1
ATOM 1493 O O . PHE A 1 197 ? -14.740 -7.061 9.435 1.00 87.81 197 PHE A O 1
ATOM 1500 N N . GLU A 1 198 ? -15.502 -5.214 8.421 1.00 79.19 198 GLU A N 1
ATOM 1501 C CA . GLU A 1 198 ? -16.459 -5.953 7.599 1.00 79.19 198 GLU A CA 1
ATOM 1502 C C . GLU A 1 198 ? -15.791 -6.430 6.308 1.00 79.19 198 GLU A C 1
ATOM 1504 O O . GLU A 1 198 ? -15.199 -5.615 5.609 1.00 79.19 198 GLU A O 1
ATOM 1509 N N . GLY A 1 199 ? -15.930 -7.708 5.936 1.00 72.88 199 GLY A N 1
ATOM 1510 C CA . GLY A 1 199 ? -15.414 -8.290 4.686 1.00 72.88 199 GLY A CA 1
ATOM 1511 C C . GLY A 1 199 ? -16.078 -7.773 3.399 1.00 72.88 199 GLY A C 1
ATOM 1512 O O . GLY A 1 199 ? -16.612 -8.549 2.603 1.00 72.88 199 GLY A O 1
ATOM 1513 N N . GLN A 1 200 ? -16.067 -6.461 3.183 1.00 77.94 200 GLN A N 1
ATOM 1514 C CA . GLN A 1 200 ? -16.565 -5.787 1.989 1.00 77.94 200 GLN A CA 1
ATOM 1515 C C . GLN A 1 200 ? -15.423 -5.483 1.008 1.00 77.94 200 GLN A C 1
ATOM 1517 O O . GLN A 1 200 ? -14.257 -5.405 1.400 1.00 77.94 200 GLN A O 1
ATOM 1522 N N . PRO A 1 201 ? -15.730 -5.315 -0.291 1.00 81.31 201 PRO A N 1
ATOM 1523 C CA . PRO A 1 201 ? -14.781 -4.725 -1.216 1.00 81.31 201 PRO A CA 1
ATOM 1524 C C . PRO A 1 201 ? -14.494 -3.275 -0.813 1.00 81.31 201 PRO A C 1
ATOM 1526 O O . PRO A 1 201 ? -15.404 -2.449 -0.747 1.00 81.31 201 PRO A O 1
ATOM 1529 N N . TYR A 1 202 ? -13.224 -2.965 -0.606 1.00 87.19 202 TYR A N 1
ATOM 1530 C CA . TYR A 1 202 ? -12.728 -1.622 -0.352 1.00 87.19 202 TYR A CA 1
ATOM 1531 C C . TYR A 1 202 ? -12.242 -1.005 -1.657 1.00 87.19 202 TYR A C 1
ATOM 1533 O O . TYR A 1 202 ? -11.599 -1.665 -2.484 1.00 87.19 202 TYR A O 1
ATOM 1541 N N . VAL A 1 203 ? -12.583 0.263 -1.851 1.00 79.06 203 VAL A N 1
ATOM 1542 C CA . VAL A 1 203 ? -12.352 0.992 -3.100 1.00 79.06 203 VAL A CA 1
ATOM 1543 C C . VAL A 1 203 ? -11.451 2.183 -2.812 1.00 79.06 203 VAL A C 1
ATOM 1545 O O . VAL A 1 203 ? -11.476 2.732 -1.711 1.00 79.06 203 VAL A O 1
ATOM 1548 N N . SER A 1 204 ? -10.662 2.579 -3.806 1.00 81.19 204 SER A N 1
ATOM 1549 C CA . SER A 1 204 ? -9.928 3.839 -3.767 1.00 81.19 204 SER A CA 1
ATOM 1550 C C . SER A 1 204 ? -10.888 5.033 -3.809 1.00 81.19 204 SER A C 1
ATOM 1552 O O . SER A 1 204 ? -11.773 5.056 -4.672 1.00 81.19 204 SER A O 1
ATOM 1554 N N . ASP A 1 205 ? -10.709 6.036 -2.953 1.00 77.19 205 ASP A N 1
ATOM 1555 C CA . ASP A 1 205 ? -11.440 7.303 -3.069 1.00 77.19 205 ASP A CA 1
ATOM 1556 C C . ASP A 1 205 ? -10.759 8.317 -4.003 1.00 77.19 205 ASP A C 1
ATOM 1558 O O . ASP A 1 205 ? -9.710 8.067 -4.599 1.00 77.19 205 ASP A O 1
ATOM 1562 N N . ASP A 1 206 ? -11.365 9.502 -4.118 1.00 72.56 206 ASP A N 1
ATOM 1563 C CA . ASP A 1 206 ? -10.806 10.638 -4.861 1.00 72.56 206 ASP A CA 1
ATOM 1564 C C . ASP A 1 206 ? -9.514 11.193 -4.226 1.00 72.56 206 ASP A C 1
ATOM 1566 O O . ASP A 1 206 ? -8.802 11.970 -4.865 1.00 72.56 206 ASP A O 1
ATOM 1570 N N . ARG A 1 207 ? -9.214 10.820 -2.973 1.00 67.62 207 ARG A N 1
ATOM 1571 C CA . ARG A 1 207 ? -7.964 11.135 -2.266 1.00 67.62 207 ARG A CA 1
ATOM 1572 C C . ARG A 1 207 ? -6.904 10.051 -2.450 1.00 67.62 207 ARG A C 1
ATOM 1574 O O . ARG A 1 207 ? -5.831 10.176 -1.877 1.00 67.62 207 ARG A O 1
ATOM 1581 N N . LEU A 1 208 ? -7.169 9.073 -3.320 1.00 79.44 208 LEU A N 1
ATOM 1582 C CA . LEU A 1 208 ? -6.227 8.054 -3.775 1.00 79.44 208 LEU A CA 1
ATOM 1583 C C . LEU A 1 208 ? -5.910 6.966 -2.730 1.00 79.44 208 LEU A C 1
ATOM 1585 O O . LEU A 1 208 ? -5.039 6.130 -2.979 1.00 79.44 208 LEU A O 1
ATOM 1589 N N . PHE A 1 209 ? -6.653 6.917 -1.619 1.00 85.69 209 PHE A N 1
ATOM 1590 C CA . PHE A 1 209 ? -6.478 5.944 -0.536 1.00 85.69 209 PHE A CA 1
ATOM 1591 C C . PHE A 1 209 ? -7.517 4.828 -0.601 1.00 85.69 209 PHE A C 1
ATOM 1593 O O . PHE A 1 209 ? -8.631 5.031 -1.082 1.00 85.69 209 PHE A O 1
ATOM 1600 N N . ILE A 1 210 ? -7.187 3.656 -0.054 1.00 90.50 210 ILE A N 1
ATOM 1601 C CA . ILE A 1 210 ? -8.172 2.585 0.147 1.00 90.50 210 ILE A CA 1
ATOM 1602 C C . ILE A 1 210 ? -9.096 2.991 1.300 1.00 90.50 210 ILE A C 1
ATOM 1604 O O . ILE A 1 210 ? -8.615 3.279 2.397 1.00 90.50 210 ILE A O 1
ATOM 1608 N N . VAL A 1 211 ? -10.408 2.977 1.056 1.00 90.62 211 VAL A N 1
ATOM 1609 C CA . VAL A 1 211 ? -11.426 3.307 2.062 1.00 90.62 211 VAL A CA 1
ATOM 1610 C C . VAL A 1 211 ? -12.002 2.055 2.700 1.00 90.62 211 VAL A C 1
ATOM 1612 O O . VAL A 1 211 ? -12.534 1.184 2.008 1.00 90.62 211 VAL A O 1
ATOM 1615 N N . PHE A 1 212 ? -11.980 2.034 4.025 1.00 90.81 212 PHE A N 1
ATOM 1616 C CA . PHE A 1 212 ? -12.599 1.035 4.881 1.00 90.81 212 PHE A CA 1
ATOM 1617 C C . PHE A 1 212 ? -13.870 1.644 5.479 1.00 90.81 212 PHE A C 1
ATOM 1619 O O . PHE A 1 212 ? -13.781 2.378 6.466 1.00 90.81 212 PHE A O 1
ATOM 1626 N N . PRO A 1 213 ? -15.051 1.418 4.876 1.00 85.75 213 PRO A N 1
ATOM 1627 C CA . PRO A 1 213 ? -16.300 1.811 5.499 1.00 85.75 213 PRO A CA 1
ATOM 1628 C C . PRO A 1 213 ? -16.563 0.914 6.712 1.00 85.75 213 PRO A C 1
ATOM 1630 O O . PRO A 1 213 ? -16.249 -0.277 6.690 1.00 85.75 213 PRO A O 1
ATOM 1633 N N . ASP A 1 214 ? -17.170 1.497 7.741 1.00 85.00 214 ASP A N 1
ATOM 1634 C CA . ASP A 1 214 ? -17.729 0.766 8.879 1.00 85.00 214 ASP A CA 1
ATOM 1635 C C . ASP A 1 214 ? -16.704 -0.081 9.666 1.00 85.00 214 ASP A C 1
ATOM 1637 O O . ASP A 1 214 ? -17.009 -1.187 10.115 1.00 85.00 214 ASP A O 1
ATOM 1641 N N . VAL A 1 215 ? -15.489 0.442 9.886 1.00 89.31 215 VAL A N 1
ATOM 1642 C CA . VAL A 1 215 ? -14.539 -0.161 10.836 1.00 89.31 215 VAL A CA 1
ATOM 1643 C C . VAL A 1 215 ? -15.152 -0.116 12.232 1.00 89.31 215 VAL A C 1
ATOM 1645 O O . VAL A 1 215 ? -15.452 0.956 12.759 1.00 89.31 215 VAL A O 1
ATOM 1648 N N . TYR A 1 216 ? -15.348 -1.293 12.816 1.00 90.44 216 TYR A N 1
ATOM 1649 C CA . TYR A 1 216 ? -15.949 -1.485 14.126 1.00 90.44 216 TYR A CA 1
ATOM 1650 C C . TYR A 1 216 ? -14.880 -1.345 15.207 1.00 90.44 216 TYR A C 1
ATOM 1652 O O . TYR A 1 216 ? -13.918 -2.116 15.223 1.00 90.44 216 TYR A O 1
ATOM 1660 N N . ILE A 1 217 ? -15.062 -0.391 16.119 1.00 89.75 217 ILE A N 1
ATOM 1661 C CA . ILE A 1 217 ? -14.179 -0.169 17.267 1.00 89.75 217 ILE A CA 1
ATOM 1662 C C . ILE A 1 217 ? -14.989 -0.284 18.554 1.00 89.75 217 ILE A C 1
ATOM 1664 O O . ILE A 1 217 ? -16.034 0.348 18.702 1.00 89.75 217 ILE A O 1
ATOM 1668 N N . VAL A 1 218 ? -14.479 -1.065 19.502 1.00 88.25 218 VAL A N 1
ATOM 1669 C CA . VAL A 1 218 ? -14.974 -1.129 20.882 1.00 88.25 218 VAL A CA 1
ATOM 1670 C C . VAL A 1 218 ? -13.884 -0.596 21.788 1.00 88.25 218 VAL A C 1
ATOM 1672 O O . VAL A 1 218 ? -12.882 -1.277 22.014 1.00 88.25 218 VAL A O 1
ATOM 1675 N N . ASP A 1 219 ? -14.088 0.599 22.335 1.00 83.44 219 ASP A N 1
ATOM 1676 C CA . ASP A 1 219 ? -13.187 1.146 23.347 1.00 83.44 219 ASP A CA 1
ATOM 1677 C C . ASP A 1 219 ? -13.671 0.775 24.754 1.00 83.44 219 ASP A C 1
ATOM 1679 O O . ASP A 1 219 ? -14.564 1.390 25.346 1.00 83.44 219 ASP A O 1
ATOM 1683 N N . VAL A 1 220 ? -13.074 -0.278 25.307 1.00 73.50 220 VAL A N 1
ATOM 1684 C CA . VAL A 1 220 ? -13.511 -0.845 26.586 1.00 73.50 220 VAL A CA 1
ATOM 1685 C C . VAL A 1 220 ? -13.125 0.037 27.777 1.00 73.50 220 VAL A C 1
ATOM 1687 O O . VAL A 1 220 ? -13.730 -0.080 28.839 1.00 73.50 220 VAL A O 1
ATOM 1690 N N . TYR A 1 221 ? -12.180 0.966 27.642 1.00 69.50 221 TYR A N 1
ATOM 1691 C CA . TYR A 1 221 ? -11.859 1.886 28.737 1.00 69.50 221 TYR A CA 1
ATOM 1692 C C . TYR A 1 221 ? -12.942 2.961 28.918 1.00 69.50 221 TYR A C 1
ATOM 1694 O O . TYR A 1 221 ? -13.269 3.325 30.054 1.00 69.50 221 TYR A O 1
ATOM 1702 N N . TRP A 1 222 ? -13.573 3.412 27.828 1.00 63.41 222 TRP A N 1
ATOM 1703 C CA . TRP A 1 222 ? -14.697 4.357 27.885 1.00 63.41 222 TRP A CA 1
ATOM 1704 C C . TRP A 1 222 ? -15.915 3.798 28.642 1.00 63.41 222 TRP A C 1
ATOM 1706 O O . TRP A 1 222 ? -16.632 4.573 29.286 1.00 63.41 222 TRP A O 1
ATOM 1716 N N . LEU A 1 223 ? -16.115 2.470 28.651 1.00 62.38 223 LEU A N 1
ATOM 1717 C CA . LEU A 1 223 ? -17.162 1.813 29.453 1.00 62.38 223 LEU A CA 1
ATOM 1718 C C . LEU A 1 223 ? -17.042 2.153 30.942 1.00 62.38 223 LEU A C 1
ATOM 1720 O O . LEU A 1 223 ? -18.021 2.560 31.570 1.00 62.38 223 LEU A O 1
ATOM 1724 N N . ASP A 1 224 ? -15.843 1.993 31.504 1.00 61.69 224 ASP A N 1
ATOM 1725 C CA . ASP A 1 224 ? -15.631 2.083 32.949 1.00 61.69 224 ASP A CA 1
ATOM 1726 C C . ASP A 1 224 ? -15.464 3.531 33.430 1.00 61.69 224 ASP A C 1
ATOM 1728 O O . ASP A 1 224 ? -15.863 3.867 34.550 1.00 61.69 224 ASP A O 1
ATOM 1732 N N . VAL A 1 225 ? -14.876 4.407 32.607 1.00 63.94 225 VAL A N 1
ATOM 1733 C CA . VAL A 1 225 ? -14.547 5.784 33.015 1.00 63.94 225 VAL A CA 1
ATOM 1734 C C . VAL A 1 225 ? -15.708 6.755 32.825 1.00 63.94 225 VAL A C 1
ATOM 1736 O O . VAL A 1 225 ? -15.837 7.701 33.608 1.00 63.94 225 VAL A O 1
ATOM 1739 N N . LEU A 1 226 ? -16.562 6.538 31.822 1.00 65.94 226 LEU A N 1
ATOM 1740 C CA . LEU A 1 226 ? -17.575 7.521 31.418 1.00 65.94 226 LEU A CA 1
ATOM 1741 C C . LEU A 1 226 ? -19.021 7.037 31.550 1.00 65.94 226 LEU A C 1
ATOM 1743 O O . LEU A 1 226 ? -19.932 7.795 31.219 1.00 65.94 226 LEU A O 1
ATOM 1747 N N . ASP A 1 227 ? -19.235 5.833 32.097 1.00 68.31 227 ASP A N 1
ATOM 1748 C CA . ASP A 1 227 ? -20.567 5.238 32.315 1.00 68.31 227 ASP A CA 1
ATOM 1749 C C . ASP A 1 227 ? -21.395 5.198 31.014 1.00 68.31 227 ASP A C 1
ATOM 1751 O O . ASP A 1 227 ? -22.605 5.446 30.991 1.00 68.31 227 ASP A O 1
ATOM 1755 N N . ILE A 1 228 ? -20.715 4.943 29.892 1.00 69.19 228 ILE A N 1
ATOM 1756 C CA . ILE A 1 228 ? -21.330 4.890 28.567 1.00 69.19 228 ILE A CA 1
ATOM 1757 C C . ILE A 1 228 ? -21.938 3.507 28.367 1.00 69.19 228 ILE A C 1
ATOM 1759 O O . ILE A 1 228 ? -21.311 2.484 28.617 1.00 69.19 228 ILE A O 1
ATOM 1763 N N . SER A 1 229 ? -23.187 3.473 27.906 1.00 68.62 229 SER A N 1
ATOM 1764 C CA . SER A 1 229 ? -23.931 2.224 27.729 1.00 68.62 229 SER A CA 1
ATOM 1765 C C . SER A 1 229 ? -23.499 1.401 26.513 1.00 68.62 229 SER A C 1
ATOM 1767 O O . SER A 1 229 ? -23.801 0.212 26.464 1.00 68.62 229 SER A O 1
ATOM 1769 N N . ASP A 1 230 ? -22.868 2.041 25.526 1.00 75.38 230 ASP A N 1
ATOM 1770 C CA . ASP A 1 230 ? -22.378 1.415 24.298 1.00 75.38 230 ASP A CA 1
ATOM 1771 C C . ASP A 1 230 ? -21.061 2.087 23.854 1.00 75.38 230 ASP A C 1
ATOM 1773 O O . ASP A 1 230 ? -21.101 3.226 23.391 1.00 75.38 230 ASP A O 1
ATOM 1777 N N . PRO A 1 231 ? -19.899 1.436 24.042 1.00 75.38 231 PRO A N 1
ATOM 1778 C CA . PRO A 1 231 ? -18.585 1.948 23.639 1.00 75.38 231 PRO A CA 1
ATOM 1779 C C . PRO A 1 231 ? -18.290 1.693 22.156 1.00 75.38 231 PRO A C 1
ATOM 1781 O O . PRO A 1 231 ? -17.166 1.891 21.699 1.00 75.38 231 PRO A O 1
ATOM 1784 N N . THR A 1 232 ? -19.269 1.145 21.437 1.00 82.62 232 THR A N 1
ATOM 1785 C CA . THR A 1 232 ? -19.127 0.775 20.043 1.00 82.62 232 THR A CA 1
ATOM 1786 C C . THR A 1 232 ? -19.211 2.008 19.165 1.00 82.62 232 THR A C 1
ATOM 1788 O O . THR A 1 232 ? -20.187 2.759 19.224 1.00 82.62 232 THR A O 1
ATOM 1791 N N . THR A 1 233 ? -18.252 2.130 18.260 1.00 85.94 233 THR A N 1
ATOM 1792 C CA . THR A 1 233 ? -18.244 3.146 17.218 1.00 85.94 233 THR A CA 1
ATOM 1793 C C . THR A 1 233 ? -17.942 2.500 15.865 1.00 85.94 233 THR A C 1
ATOM 1795 O O . THR A 1 233 ? -17.172 1.545 15.772 1.00 85.94 233 THR A O 1
ATOM 1798 N N . TYR A 1 234 ? -18.593 3.006 14.816 1.00 87.81 234 TYR A N 1
ATOM 1799 C CA . TYR A 1 234 ? -18.323 2.639 13.425 1.00 87.81 234 TYR A CA 1
ATOM 1800 C C . TYR A 1 234 ? -17.676 3.828 12.741 1.00 87.81 234 TYR A C 1
ATOM 1802 O O . TYR A 1 234 ? -18.222 4.932 12.780 1.00 87.81 234 TYR A O 1
ATOM 1810 N N . VAL A 1 235 ? -16.529 3.594 12.118 1.00 89.31 235 VAL A N 1
ATOM 1811 C CA . VAL A 1 235 ? -15.688 4.665 11.590 1.00 89.31 235 VAL A CA 1
ATOM 1812 C C . VAL A 1 235 ? -15.313 4.363 10.154 1.00 89.31 235 VAL A C 1
ATOM 1814 O O . VAL A 1 235 ? -14.936 3.242 9.821 1.00 89.31 235 VAL A O 1
ATOM 1817 N N . THR A 1 236 ? -15.390 5.377 9.297 1.00 90.31 236 THR A N 1
ATOM 1818 C CA . THR A 1 236 ? -14.766 5.295 7.975 1.00 90.31 236 THR A CA 1
ATOM 1819 C C . THR A 1 236 ? -13.287 5.606 8.124 1.00 90.31 236 THR A C 1
ATOM 1821 O O . THR A 1 236 ? -12.940 6.636 8.705 1.00 90.31 236 THR A O 1
ATOM 1824 N N . MET A 1 237 ? -12.428 4.730 7.604 1.00 92.12 237 MET A N 1
ATOM 1825 C CA . MET A 1 237 ? -10.981 4.906 7.684 1.00 92.12 237 MET A CA 1
ATOM 1826 C C . MET A 1 237 ? -10.290 4.845 6.324 1.00 92.12 237 MET A C 1
ATOM 1828 O O . MET A 1 237 ? -10.762 4.168 5.409 1.00 92.12 237 MET A O 1
ATOM 1832 N N . TRP A 1 238 ? -9.134 5.501 6.213 1.00 91.81 238 TRP A N 1
ATOM 1833 C CA . TRP A 1 238 ? -8.269 5.443 5.029 1.00 91.81 238 TRP A CA 1
ATOM 1834 C C . TRP A 1 238 ? -6.935 4.795 5.344 1.00 91.81 238 TRP A C 1
ATOM 1836 O O . TRP A 1 238 ? -6.275 5.175 6.307 1.00 91.81 238 TRP A O 1
ATOM 1846 N N . PHE A 1 239 ? -6.526 3.865 4.485 1.00 91.88 239 PHE A N 1
ATOM 1847 C CA . PHE A 1 239 ? -5.208 3.245 4.543 1.00 91.88 239 PHE A CA 1
ATOM 1848 C C . PHE A 1 239 ? -4.152 4.109 3.869 1.00 91.88 239 PHE A C 1
ATOM 1850 O O . PHE A 1 239 ? -4.302 4.486 2.702 1.00 91.88 239 PHE A O 1
ATOM 1857 N N . MET A 1 240 ? -3.058 4.347 4.587 1.00 88.00 240 MET A N 1
ATOM 1858 C CA . MET A 1 240 ? -1.894 5.063 4.082 1.00 88.00 240 MET A CA 1
ATOM 1859 C C . MET A 1 240 ? -0.584 4.571 4.716 1.00 88.00 240 MET A C 1
ATOM 1861 O O . MET A 1 240 ? -0.605 3.906 5.757 1.00 88.00 240 MET A O 1
ATOM 1865 N N . PRO A 1 241 ? 0.569 4.872 4.094 1.00 85.38 241 PRO A N 1
ATOM 1866 C CA . PRO A 1 241 ? 1.870 4.658 4.712 1.00 85.38 241 PRO A CA 1
ATOM 1867 C C . PRO A 1 241 ? 2.015 5.521 5.960 1.00 85.38 241 PRO A C 1
ATOM 1869 O O . PRO A 1 241 ? 1.613 6.683 5.974 1.00 85.38 241 PRO A O 1
ATOM 1872 N N . ASN A 1 242 ? 2.661 4.978 6.983 1.00 81.25 242 ASN A N 1
ATOM 1873 C CA . ASN A 1 242 ? 3.032 5.736 8.166 1.00 81.25 242 ASN A CA 1
ATOM 1874 C C . ASN A 1 242 ? 4.429 6.346 7.982 1.00 81.25 242 ASN A C 1
ATOM 1876 O O . ASN A 1 242 ? 5.445 5.745 8.334 1.00 81.25 242 ASN A O 1
ATOM 1880 N N . TYR A 1 243 ? 4.483 7.577 7.474 1.00 75.50 243 TYR A N 1
ATOM 1881 C CA . TYR A 1 243 ? 5.741 8.308 7.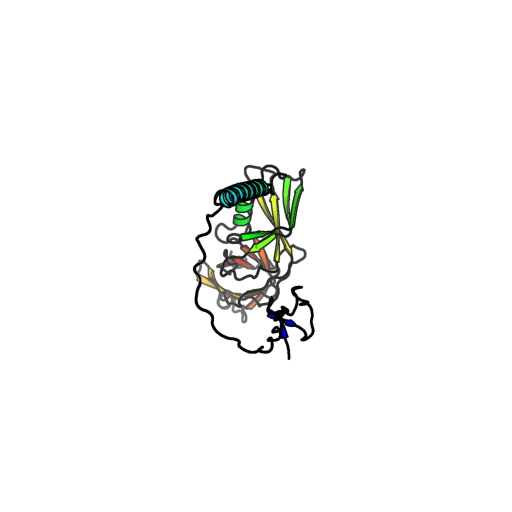258 1.00 75.50 243 TYR A CA 1
ATOM 1882 C C . TYR A 1 243 ? 6.476 8.679 8.562 1.00 75.50 243 TYR A C 1
ATOM 1884 O O . TYR A 1 243 ? 7.630 9.107 8.517 1.00 75.50 243 TYR A O 1
ATOM 1892 N N . GLY A 1 244 ? 5.826 8.545 9.724 1.00 67.69 244 GLY A N 1
ATOM 1893 C CA . GLY A 1 244 ? 6.406 8.810 11.045 1.00 67.69 244 GLY A CA 1
ATOM 1894 C C . GLY A 1 244 ? 6.778 7.554 11.842 1.00 67.69 244 GLY A C 1
ATOM 1895 O O . GLY A 1 244 ? 7.252 7.676 12.974 1.00 67.69 244 GLY A O 1
ATOM 1896 N N . GLY A 1 245 ? 6.535 6.356 11.303 1.00 61.88 245 GLY A N 1
ATOM 1897 C CA . GLY A 1 245 ? 6.535 5.109 12.062 1.00 61.88 245 GLY A CA 1
ATOM 1898 C C . GLY A 1 245 ? 7.899 4.440 12.175 1.00 61.88 245 GLY A C 1
ATOM 1899 O O . GLY A 1 245 ? 8.314 3.726 11.273 1.00 61.88 245 GLY A O 1
ATOM 1900 N N . GLU A 1 246 ? 8.560 4.547 13.332 1.00 64.50 246 GLU A N 1
ATOM 1901 C CA . GLU A 1 246 ? 9.726 3.694 13.644 1.00 64.50 246 GLU A CA 1
ATOM 1902 C C . GLU A 1 246 ? 9.342 2.212 13.861 1.00 64.50 246 GLU A C 1
ATOM 1904 O O . GLU A 1 246 ? 10.216 1.346 13.874 1.00 64.50 246 GLU A O 1
ATOM 1909 N N . LEU A 1 247 ? 8.049 1.913 14.068 1.00 78.31 247 LEU A N 1
ATOM 1910 C CA . LEU A 1 247 ? 7.556 0.588 14.477 1.00 78.31 247 LEU A CA 1
ATOM 1911 C C . LEU A 1 247 ? 6.517 -0.037 13.539 1.00 78.31 247 LEU A C 1
ATOM 1913 O O . LEU A 1 247 ? 6.476 -1.261 13.435 1.00 78.31 247 LEU A O 1
ATOM 1917 N N . TRP A 1 248 ? 5.676 0.769 12.889 1.00 87.88 248 TRP A N 1
ATOM 1918 C CA . TRP A 1 248 ? 4.538 0.283 12.107 1.00 87.88 248 TRP A CA 1
ATOM 1919 C C . TRP A 1 248 ? 4.511 0.967 10.741 1.00 87.88 248 TRP A C 1
ATOM 1921 O O . TRP A 1 248 ? 4.490 2.197 10.719 1.00 87.88 248 TRP A O 1
ATOM 1931 N N . PRO A 1 249 ? 4.508 0.212 9.629 1.00 88.44 249 PRO A N 1
ATOM 1932 C CA . PRO A 1 249 ? 4.637 0.783 8.289 1.00 88.44 249 PRO A CA 1
ATOM 1933 C C . PRO A 1 249 ? 3.365 1.435 7.745 1.00 88.44 249 PRO A C 1
ATOM 1935 O O . PRO A 1 249 ? 3.456 2.244 6.823 1.00 88.44 249 PRO A O 1
ATOM 1938 N N . TYR A 1 250 ? 2.189 1.110 8.288 1.00 92.69 250 TYR A N 1
ATOM 1939 C CA . TYR A 1 250 ? 0.915 1.625 7.783 1.00 92.69 250 TYR A CA 1
ATOM 1940 C C . TYR A 1 250 ? 0.023 2.138 8.903 1.00 92.69 250 TYR A C 1
ATOM 1942 O O . TYR A 1 250 ? 0.150 1.736 10.063 1.00 92.69 250 TYR A O 1
ATOM 1950 N N . GLU A 1 251 ? -0.928 2.979 8.525 1.00 92.88 251 GLU A N 1
ATOM 1951 C CA . GLU A 1 251 ? -1.964 3.490 9.407 1.00 92.88 251 GLU A CA 1
ATOM 1952 C C . GLU A 1 251 ? -3.329 3.527 8.715 1.00 92.88 251 GLU A C 1
ATOM 1954 O O . GLU A 1 251 ? -3.440 3.714 7.501 1.00 92.88 251 GLU A O 1
ATOM 1959 N N . LEU A 1 252 ? -4.370 3.319 9.518 1.00 92.62 252 LEU A N 1
ATOM 1960 C CA . LEU A 1 252 ? -5.751 3.635 9.198 1.00 92.62 252 LEU A CA 1
ATOM 1961 C C . LEU A 1 252 ? -6.131 4.888 9.982 1.00 92.62 252 LEU A C 1
ATOM 1963 O O . LEU A 1 252 ? -6.149 4.857 11.214 1.00 92.62 252 LEU A O 1
ATOM 1967 N N . LEU A 1 253 ? -6.426 5.975 9.275 1.00 91.12 253 LEU A N 1
ATOM 1968 C CA . LEU A 1 253 ? -6.880 7.228 9.882 1.00 91.12 253 LEU A CA 1
ATOM 1969 C C . LEU A 1 253 ? -8.399 7.322 9.835 1.00 91.12 253 LEU A C 1
ATOM 1971 O O . LEU A 1 253 ? -8.980 7.074 8.778 1.00 91.12 253 LEU A O 1
ATOM 1975 N N . SER A 1 254 ? -9.032 7.689 10.949 1.00 90.94 254 SER A N 1
ATOM 1976 C CA . SER A 1 254 ? -10.463 7.990 10.997 1.00 90.94 254 SER A CA 1
ATOM 1977 C C . SER A 1 254 ? -10.817 9.346 10.379 1.00 90.94 254 SER A C 1
ATOM 1979 O O . SER A 1 254 ? -9.995 10.253 10.309 1.00 90.94 254 SER A O 1
ATOM 1981 N N . GLU A 1 255 ? -12.069 9.508 9.936 1.00 83.62 255 GLU A N 1
ATOM 1982 C CA . GLU A 1 255 ? -12.587 10.766 9.345 1.00 83.62 255 GLU A CA 1
ATOM 1983 C C . GLU A 1 255 ? -12.571 11.965 10.285 1.00 83.62 255 GLU A C 1
ATOM 1985 O O . GLU A 1 255 ? -12.431 13.106 9.842 1.00 83.62 255 GLU A O 1
ATOM 1990 N N . ASP A 1 2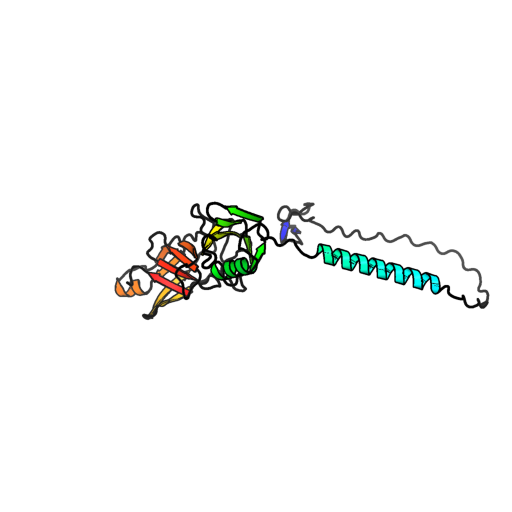56 ? -12.724 11.705 11.569 1.00 82.56 256 ASP A N 1
ATOM 1991 C CA . ASP A 1 256 ? -12.763 12.691 12.641 1.00 82.56 256 ASP A CA 1
ATOM 1992 C C . ASP A 1 256 ? -11.403 12.909 13.317 1.00 82.56 256 ASP A C 1
ATOM 1994 O O . ASP A 1 256 ? -11.325 13.694 14.264 1.00 82.56 256 ASP A O 1
ATOM 1998 N N . ASP A 1 257 ? -10.348 12.242 12.833 1.00 81.00 257 ASP A N 1
ATOM 1999 C CA . ASP A 1 257 ? -9.017 12.181 13.445 1.00 81.00 257 ASP A CA 1
ATOM 2000 C C . ASP A 1 257 ? -9.028 11.674 14.910 1.00 81.00 257 ASP A C 1
ATOM 2002 O O . ASP A 1 257 ? -8.038 11.833 15.624 1.00 81.00 257 ASP A O 1
ATOM 2006 N N . GLU A 1 258 ? -10.129 11.072 15.388 1.00 84.75 258 GLU A N 1
ATOM 2007 C CA . GLU A 1 258 ? -10.232 10.525 16.749 1.00 84.75 258 GLU A CA 1
ATOM 2008 C C . GLU A 1 258 ? -9.366 9.281 16.928 1.00 84.75 258 GLU A C 1
ATOM 2010 O O . GLU A 1 258 ? -8.705 9.155 17.954 1.00 84.75 258 GLU A O 1
ATOM 2015 N N . TYR A 1 259 ? -9.312 8.404 15.923 1.00 87.75 259 TYR A N 1
ATOM 2016 C CA . TYR A 1 259 ? -8.561 7.155 15.966 1.00 87.75 259 TYR A CA 1
ATOM 2017 C C . TYR A 1 259 ? -7.537 7.065 14.836 1.00 87.75 259 TYR A C 1
ATOM 2019 O O . TYR A 1 259 ? -7.839 7.243 13.655 1.00 87.75 259 TYR A O 1
ATOM 2027 N N . THR A 1 260 ? -6.332 6.640 15.204 1.00 92.00 260 THR A N 1
ATOM 2028 C CA . THR A 1 260 ? -5.343 6.102 14.267 1.00 92.00 260 THR A CA 1
ATOM 2029 C C . THR A 1 260 ? -5.055 4.663 14.652 1.00 92.00 260 THR A C 1
ATOM 2031 O O . THR A 1 260 ? -4.602 4.404 15.767 1.00 92.00 260 THR A O 1
ATOM 2034 N N . ILE A 1 261 ? -5.294 3.720 13.740 1.00 93.06 261 ILE A N 1
ATOM 2035 C CA . ILE A 1 261 ? -4.929 2.312 13.926 1.00 93.06 261 ILE A CA 1
ATOM 2036 C C . ILE A 1 261 ? -3.661 2.031 13.130 1.00 93.06 261 ILE A C 1
ATOM 2038 O O . ILE A 1 261 ? -3.664 2.087 11.905 1.00 93.06 261 ILE A O 1
ATOM 2042 N N . TYR A 1 262 ? -2.575 1.694 13.813 1.00 93.94 262 TYR A N 1
ATOM 2043 C CA . TYR A 1 262 ? -1.322 1.320 13.171 1.00 93.94 262 TYR A CA 1
ATOM 2044 C C . TYR A 1 262 ? -1.331 -0.157 12.798 1.00 93.94 262 TYR A C 1
ATOM 2046 O O . TYR A 1 262 ? -1.662 -1.014 13.628 1.00 93.94 262 TYR A O 1
ATOM 2054 N N . LEU A 1 263 ? -0.924 -0.455 11.566 1.00 93.81 263 LEU A N 1
ATOM 2055 C CA . LEU A 1 263 ? -0.866 -1.815 11.044 1.00 93.81 263 LEU A CA 1
ATOM 2056 C C . LEU A 1 263 ? 0.581 -2.289 10.896 1.00 93.81 263 LEU A C 1
ATOM 2058 O O . LEU A 1 263 ? 1.479 -1.510 10.573 1.00 93.81 263 LEU A O 1
ATOM 2062 N N . ASN A 1 264 ? 0.798 -3.587 11.096 1.00 92.88 264 ASN A N 1
ATOM 2063 C CA . ASN A 1 264 ? 2.082 -4.237 10.835 1.00 92.88 264 ASN A CA 1
ATOM 2064 C C . ASN A 1 264 ? 2.317 -4.485 9.323 1.00 92.88 264 ASN A C 1
ATOM 2066 O O . ASN A 1 264 ? 1.479 -4.163 8.483 1.00 92.88 264 ASN A O 1
ATOM 2070 N N . GLU A 1 265 ? 3.450 -5.102 8.969 1.00 92.12 265 GLU A N 1
ATOM 2071 C CA . GLU A 1 265 ? 3.808 -5.459 7.577 1.00 92.12 265 GLU A CA 1
ATOM 2072 C C . GLU A 1 265 ? 2.816 -6.431 6.902 1.00 92.12 265 GLU A C 1
ATOM 2074 O O . GLU A 1 265 ? 2.773 -6.533 5.679 1.00 92.12 265 GLU A O 1
ATOM 2079 N N . LEU A 1 266 ? 1.995 -7.138 7.684 1.00 94.06 266 LEU A N 1
ATOM 2080 C CA . LEU A 1 266 ? 0.927 -8.015 7.195 1.00 94.06 266 LEU A CA 1
ATOM 2081 C C . LEU A 1 266 ? -0.426 -7.290 7.099 1.00 94.06 266 LEU A C 1
ATOM 2083 O O . LEU A 1 266 ? -1.441 -7.927 6.822 1.00 94.06 266 LEU A O 1
ATOM 2087 N N . CYS A 1 267 ? -0.444 -5.968 7.285 1.00 93.12 267 CYS A N 1
ATOM 2088 C CA . CYS A 1 267 ? -1.640 -5.130 7.342 1.00 93.12 267 CYS A CA 1
ATOM 2089 C C . CYS A 1 267 ? -2.608 -5.512 8.477 1.00 93.12 267 CYS A C 1
ATOM 2091 O O . CYS A 1 267 ? -3.802 -5.241 8.378 1.00 93.12 267 CYS A O 1
ATOM 2093 N N . GLU A 1 268 ? -2.118 -6.123 9.557 1.00 93.31 268 GLU A N 1
ATOM 2094 C CA . GLU A 1 268 ? -2.925 -6.438 10.740 1.00 93.31 268 GLU A CA 1
ATOM 2095 C C . GLU A 1 268 ? -2.849 -5.299 11.769 1.00 93.31 268 GLU A C 1
ATOM 2097 O O . GLU A 1 268 ? -1.757 -4.759 11.989 1.00 93.31 268 GLU A O 1
ATOM 2102 N N . PRO A 1 269 ? -3.957 -4.961 12.456 1.00 93.75 269 PRO A N 1
ATOM 2103 C CA . PRO A 1 269 ? -3.948 -3.996 13.551 1.00 93.75 269 PRO A CA 1
ATOM 2104 C C . PRO A 1 269 ? -2.988 -4.400 14.667 1.00 93.75 269 PRO A C 1
ATOM 2106 O O . PRO A 1 269 ? -3.088 -5.493 15.225 1.00 93.75 269 PRO A O 1
ATOM 2109 N N . ALA A 1 270 ? -2.069 -3.501 15.011 1.00 92.38 270 ALA A N 1
ATOM 2110 C CA . ALA A 1 270 ? -0.995 -3.787 15.958 1.00 92.38 270 ALA A CA 1
ATOM 2111 C C . ALA A 1 270 ? -0.871 -2.748 17.077 1.00 92.38 270 ALA A C 1
ATOM 2113 O O . ALA A 1 270 ? -0.437 -3.072 18.184 1.00 92.38 270 ALA A O 1
ATOM 2114 N N . SER A 1 271 ? -1.253 -1.500 16.813 1.00 91.69 271 SER A N 1
ATOM 2115 C CA . SER A 1 271 ? -1.255 -0.424 17.803 1.00 91.69 271 SER A CA 1
ATOM 2116 C C . SER A 1 271 ? -2.322 0.610 17.457 1.00 91.69 271 SER A C 1
ATOM 2118 O O . SER A 1 271 ? -2.894 0.572 16.370 1.00 91.69 271 SER A O 1
ATOM 2120 N N . TYR A 1 272 ? -2.601 1.525 18.377 1.00 90.62 272 TYR A N 1
ATOM 2121 C CA . TYR A 1 272 ? -3.514 2.629 18.134 1.00 90.62 272 TYR A CA 1
ATOM 2122 C C . TYR A 1 272 ? -3.075 3.878 18.893 1.00 90.62 272 TYR A C 1
ATOM 2124 O O . TYR A 1 272 ? -2.404 3.791 19.925 1.00 90.62 272 TYR A O 1
ATOM 2132 N N . THR A 1 273 ? -3.484 5.033 18.387 1.00 86.06 273 THR A N 1
ATOM 2133 C CA . THR A 1 273 ? -3.579 6.271 19.161 1.00 86.06 273 THR A CA 1
ATOM 2134 C C . THR A 1 273 ? -5.001 6.781 19.097 1.00 86.06 273 THR A C 1
ATOM 2136 O O . THR A 1 273 ? -5.698 6.577 18.104 1.00 86.06 273 THR A O 1
ATOM 2139 N N . ASP A 1 274 ? -5.401 7.461 20.161 1.00 77.44 274 ASP A N 1
ATOM 2140 C CA . ASP A 1 274 ? -6.684 8.133 20.241 1.00 77.44 274 ASP A CA 1
ATOM 2141 C C . ASP A 1 274 ? -6.492 9.507 20.906 1.00 77.44 274 ASP A C 1
ATOM 2143 O O . ASP A 1 274 ? -5.732 9.645 21.876 1.00 77.44 274 ASP A O 1
ATOM 2147 N N . MET A 1 275 ? -7.149 10.533 20.356 1.00 67.06 275 MET A N 1
ATOM 2148 C CA . MET A 1 275 ? -7.158 11.900 20.888 1.00 67.06 275 MET A CA 1
ATOM 2149 C C . MET A 1 275 ? -7.620 11.986 22.347 1.00 67.06 275 MET A C 1
ATOM 2151 O O . MET A 1 275 ? -7.282 12.949 23.040 1.00 67.06 275 MET A O 1
ATOM 2155 N N . PHE A 1 276 ? -8.375 11.009 22.845 1.00 58.38 276 PHE A N 1
ATOM 2156 C CA . PHE A 1 276 ? -8.865 11.007 24.220 1.00 58.38 276 PHE A CA 1
ATOM 2157 C C . PHE A 1 276 ? -7.816 10.613 25.276 1.00 58.38 276 PHE A C 1
ATOM 2159 O O . PHE A 1 276 ? -8.052 10.844 26.465 1.00 58.38 276 PHE A O 1
ATOM 2166 N N . TYR A 1 277 ? -6.653 10.080 24.877 1.00 53.22 277 TYR A N 1
ATOM 2167 C CA . TYR A 1 277 ? -5.620 9.575 25.801 1.00 53.22 277 TYR A CA 1
ATOM 2168 C C . TYR A 1 277 ? -4.332 10.415 25.864 1.00 53.22 277 TYR A C 1
ATOM 2170 O O . TYR A 1 277 ? -3.331 9.950 26.419 1.00 53.22 277 TYR A O 1
ATOM 2178 N N . THR A 1 278 ? -4.335 11.647 25.339 1.00 45.62 278 THR A N 1
ATOM 2179 C CA . THR A 1 278 ? -3.184 12.573 25.440 1.00 45.62 278 THR A CA 1
ATOM 2180 C C . THR A 1 278 ? -3.055 13.256 26.797 1.00 45.62 278 THR A C 1
ATOM 2182 O O . THR A 1 278 ? -4.076 13.804 27.277 1.00 45.62 278 THR A O 1
#

Solvent-accessible surface area (backbone atoms only — not comparable to full-atom values): 16492 Å² total; per-residue (Å²): 125,86,35,60,34,93,85,77,68,47,80,42,64,79,81,44,69,44,36,93,88,76,69,47,65,55,61,84,80,74,79,71,79,75,83,76,84,82,82,81,90,75,86,90,78,84,92,75,83,91,78,90,78,80,87,82,85,78,73,64,66,62,59,50,53,51,51,50,53,51,52,50,50,52,49,52,50,53,50,52,52,55,66,69,59,62,70,76,66,89,39,78,88,45,85,98,45,51,71,66,56,53,51,51,42,36,53,68,71,41,43,75,42,44,84,74,49,62,74,52,73,50,74,40,83,86,72,31,33,39,39,39,34,54,26,31,49,44,68,43,92,81,32,36,58,41,42,84,56,31,27,39,23,39,34,37,38,54,72,38,87,92,59,67,46,70,48,80,60,33,44,46,57,46,32,32,54,75,64,76,56,78,41,79,34,69,52,100,87,71,46,45,36,38,41,33,56,64,78,48,81,28,40,44,49,100,84,28,28,43,37,42,69,56,34,36,36,35,39,58,54,49,36,76,77,65,74,44,93,67,48,67,44,71,37,46,28,37,48,46,69,34,92,84,45,95,84,29,56,26,31,32,41,31,83,83,64,47,41,37,40,27,14,38,77,37,62,42,80,65,45,71,52,48,70,88,78,116

Secondary structure (DSSP, 8-state):
--EE-TTT--EE-TT-SB-TTT-SBSS----PPPPPPPPPPPPP-------PPPPPPP-HHHHHHHHHHHHHHHHHHHHHHHHTTS---TTTTSTT--HHHHHHHHHHHSTT-EEEE-SEEEEETTTTEEEEEEEEEEPPTT-SB--TTEEEEEEEE-SSTTSPEEEEEEEEEEE-BSS--EEEEE-TTS-EEEEE---PPEEE-TTSSEEEEEEEEEEHHHHHHH--S--EEEEEEEEEE-TT-SS-SEEEEETTSSEEEEE-TTS-EEEEEEGGG-

Nearest PDB structures (foldseek):
  2cr8-assembly1_A  TM=6.013E-01  e=8.844E+00  Homo sapiens
  1tfo-assembly1_A  TM=7.013E-01  e=7.513E+00  Escherichia coli

Mean predicted aligned error: 16.31 Å

pLDDT: mean 81.15, std 14.95, range [37.0, 96.56]

Sequence (278 aa):
MEKFCVYCGKPIEENAKFCPFCGKPAAVQEEQPEPAPQPTPAPAEPVSAPQAVPARRGNGVLYGAIAVVCAVLALVVVLALRENGKAKDPWADVPNFDQSDMDDLMATMLPGFTLLSYDHTSYNAESKCLNIYGCRVQEPEGCLLDFSDLTVDLEADLSDPENVIFDLGKFEGTTRLKEDGYYTITDGSGNYIEVAFEGQPYVSDDRLFIVFPDVYIVDVYWLDVLDISDPTTYVTMWFMPNYGGELWPYELLSEDDEYTIYLNELCEPASYTDMFYT

Foldseek 3Di:
DFQAAPPPRHTDDPPQQADPVPRHGRDDPPPPDDDDDDDDDDDDDDDDDDDDDDDDDDPVVVVVVVVVVVVVVVVVVVVVCVVVPPDDQLCPVQPLDHVVNVVVLCCQFQNQKDFPDFDDWDADPVQRKIKTHFTQIDAHPLQQKDRRFKGWIKMWRCVDSVDIDIATDAIAGKMFTPDWDWDWEADPVRWIKIWTADGDIWGQDPNRWTKGFFTWIARVVCCVPPVDPGSIDTFIWTKGADPPDPPAGIWTATPVSQKIFGAHSSRHGHHMDGPVPD